Protein AF-A0A2V8I607-F1 (afdb_monomer_lite)

Secondary structure (DSSP, 8-state):
-EEEEEEEEEEEEE---SSS--EEEEEEEEEEEEEEEEEEETTEEEEEEEEE--TT-TT--PEETT-TTSPPPEEEEEEEEEEEEETTEEEEEEEEE-TT--S-TTS--TT-EEEEEEEEEEEE-S-SS--EEEEEEEEE----TTS----TTSHHHHTTPPTT---------EEEEE-TTS-EEEEE---SSEEEETTEEEE----

Radius of gyration: 26.86 Å; chains: 1; bounding box: 57×52×87 Å

Sequence (207 aa):
MSGDFRFRGDMQARKGNAVAGPVQNVRSRYRIRLNADKDLDSDFRFHIQLSTGPYNVQTTNDQEFGAMAVKQPFSIAEAYIDYHPGLRFSLRGGRMEEVFADNSRFLWDDDVRFNGFQQTASMALPSRAFNKIEFRAAEYFLSNPNVPLLAATSPFVTAGYQPGQKVGNRQSRYALDTSSDGRYSVVPQSKPDSAFIDGRWISGRHQ

pLDDT: mean 72.52, std 18.82, range [32.59, 94.5]

Structure (mmCIF, N/CA/C/O backbone):
data_AF-A0A2V8I607-F1
#
_entry.id   AF-A0A2V8I607-F1
#
loop_
_atom_site.group_PDB
_atom_site.id
_atom_site.type_symbol
_atom_site.label_atom_id
_atom_site.label_alt_id
_atom_site.label_comp_id
_atom_site.label_asym_id
_atom_site.label_entity_id
_atom_site.label_seq_id
_atom_site.pdbx_PDB_ins_code
_atom_site.Cartn_x
_atom_site.Cartn_y
_atom_site.Cartn_z
_atom_site.occupancy
_atom_site.B_iso_or_equiv
_atom_site.auth_seq_id
_atom_site.auth_comp_id
_atom_site.auth_asym_id
_atom_site.auth_atom_id
_atom_site.pdbx_PDB_model_num
ATOM 1 N N . MET A 1 1 ? 8.529 10.583 9.196 1.00 77.88 1 MET A N 1
ATOM 2 C CA . MET A 1 1 ? 8.759 10.191 7.789 1.00 77.88 1 MET A CA 1
ATOM 3 C C . MET A 1 1 ? 9.706 9.011 7.784 1.00 77.88 1 MET A C 1
ATOM 5 O O . MET A 1 1 ? 10.692 9.048 8.513 1.00 77.88 1 MET A O 1
ATOM 9 N N . SER A 1 2 ? 9.384 7.974 7.022 1.00 90.50 2 SER A N 1
ATOM 10 C CA . SER A 1 2 ? 10.200 6.767 6.865 1.00 90.50 2 SER A CA 1
ATOM 11 C C . SER A 1 2 ? 10.240 6.372 5.389 1.00 90.50 2 SER A C 1
ATOM 13 O O . SER A 1 2 ? 9.586 6.991 4.551 1.00 90.50 2 SER A O 1
ATOM 15 N N . GLY A 1 3 ? 11.034 5.372 5.036 1.00 89.12 3 GLY A N 1
ATOM 16 C CA . GLY A 1 3 ? 11.116 4.898 3.663 1.00 89.12 3 GLY A CA 1
ATOM 17 C C . GLY A 1 3 ? 12.040 3.704 3.542 1.00 89.12 3 GLY A C 1
ATOM 18 O O . GLY A 1 3 ? 12.835 3.433 4.444 1.00 89.12 3 GLY A O 1
ATOM 19 N N . ASP A 1 4 ? 11.928 3.005 2.421 1.00 90.81 4 ASP A N 1
ATOM 20 C CA . ASP A 1 4 ? 12.777 1.871 2.099 1.00 90.81 4 ASP A CA 1
ATOM 21 C C . ASP A 1 4 ? 13.213 1.890 0.634 1.00 90.81 4 ASP A C 1
ATOM 23 O O . ASP A 1 4 ? 12.529 2.401 -0.259 1.00 90.81 4 ASP A O 1
ATOM 27 N N . PHE A 1 5 ? 14.404 1.340 0.414 1.00 88.94 5 PHE A N 1
ATOM 28 C CA . PHE A 1 5 ? 14.943 1.049 -0.901 1.00 88.94 5 PHE A CA 1
ATOM 29 C C . PHE A 1 5 ? 15.212 -0.445 -0.991 1.00 88.94 5 PHE A C 1
ATOM 31 O O . PHE A 1 5 ? 15.902 -1.021 -0.146 1.00 88.94 5 PHE A O 1
ATOM 38 N N . ARG A 1 6 ? 14.715 -1.062 -2.058 1.00 88.19 6 ARG A N 1
ATOM 39 C CA . ARG A 1 6 ? 14.948 -2.470 -2.356 1.00 88.19 6 ARG A CA 1
ATOM 40 C C . ARG A 1 6 ? 15.486 -2.607 -3.765 1.00 88.19 6 ARG A C 1
ATOM 42 O O . ARG A 1 6 ? 14.914 -2.076 -4.710 1.00 88.19 6 ARG A O 1
ATOM 49 N N . PHE A 1 7 ? 16.546 -3.391 -3.908 1.00 87.19 7 PHE A N 1
ATOM 50 C CA . PHE A 1 7 ? 17.092 -3.801 -5.195 1.00 87.19 7 PHE A CA 1
ATOM 51 C C . PHE A 1 7 ? 17.101 -5.327 -5.284 1.00 87.19 7 PHE A C 1
ATOM 53 O O . PHE A 1 7 ? 17.447 -6.011 -4.319 1.00 87.19 7 PHE A O 1
ATOM 60 N N . ARG A 1 8 ? 16.714 -5.867 -6.440 1.00 87.31 8 ARG A N 1
ATOM 61 C CA . ARG A 1 8 ? 16.713 -7.303 -6.725 1.00 87.31 8 ARG A CA 1
ATOM 62 C C . ARG A 1 8 ? 17.254 -7.545 -8.128 1.00 87.31 8 ARG A C 1
ATOM 64 O O . ARG A 1 8 ? 16.746 -6.987 -9.096 1.00 87.31 8 ARG A O 1
ATOM 71 N N . GLY A 1 9 ? 18.252 -8.415 -8.229 1.00 87.44 9 GLY A N 1
ATOM 72 C CA . GLY A 1 9 ? 18.735 -8.960 -9.493 1.00 87.44 9 GLY A CA 1
ATOM 73 C C . GLY A 1 9 ? 18.391 -10.441 -9.581 1.00 87.44 9 GLY A C 1
ATOM 74 O O . GLY A 1 9 ? 18.759 -11.204 -8.694 1.00 87.44 9 GLY A O 1
ATOM 75 N N . ASP A 1 10 ? 17.703 -10.833 -10.647 1.00 84.19 10 ASP A N 1
ATOM 76 C CA . ASP A 1 10 ? 17.396 -12.219 -10.972 1.00 84.19 10 ASP A CA 1
ATOM 77 C C . ASP A 1 10 ? 18.123 -12.582 -12.274 1.00 84.19 10 ASP A C 1
ATOM 79 O O . ASP A 1 10 ? 17.976 -11.904 -13.295 1.00 84.19 10 ASP A O 1
ATOM 83 N N . MET A 1 11 ? 18.897 -13.666 -12.254 1.00 86.19 11 MET A N 1
ATOM 84 C CA . MET A 1 11 ? 19.523 -14.230 -13.447 1.00 86.19 11 MET A CA 1
ATOM 85 C C . MET A 1 11 ? 19.046 -15.664 -13.627 1.00 86.19 11 MET A C 1
ATOM 87 O O . MET A 1 11 ? 19.266 -16.520 -12.773 1.00 86.19 11 MET A O 1
ATOM 91 N N . GLN A 1 12 ? 18.419 -15.932 -14.765 1.00 85.38 12 GLN A N 1
ATOM 92 C CA . GLN A 1 12 ? 18.058 -17.273 -15.184 1.00 85.38 12 GLN A CA 1
ATOM 93 C C . GLN A 1 12 ? 18.883 -17.638 -16.412 1.00 85.38 12 GLN A C 1
ATOM 95 O O . GLN A 1 12 ? 18.661 -17.115 -17.502 1.00 85.38 12 GLN A O 1
ATOM 100 N N . ALA A 1 13 ? 19.831 -18.551 -16.223 1.00 88.12 13 ALA A N 1
ATOM 101 C CA . ALA A 1 13 ? 20.625 -19.131 -17.294 1.00 88.12 13 ALA A CA 1
ATOM 102 C C . ALA A 1 13 ? 20.452 -20.650 -17.266 1.00 88.12 13 ALA A C 1
ATOM 104 O O . ALA A 1 13 ? 20.883 -21.322 -16.330 1.00 88.12 13 ALA A O 1
ATOM 105 N N . ARG A 1 14 ? 19.795 -21.201 -18.286 1.00 89.44 14 ARG A N 1
ATOM 106 C CA . ARG A 1 14 ? 19.581 -22.643 -18.431 1.00 89.44 14 ARG A CA 1
ATOM 107 C C . ARG A 1 14 ? 19.944 -23.068 -19.844 1.00 89.44 14 ARG A C 1
ATOM 109 O O . ARG A 1 14 ? 19.430 -22.513 -20.812 1.00 89.44 14 ARG A O 1
ATOM 116 N N . LYS A 1 15 ? 20.798 -24.087 -19.957 1.00 84.25 15 LYS A N 1
ATOM 117 C CA . LYS A 1 15 ? 21.084 -24.746 -21.237 1.00 84.25 15 LYS A CA 1
ATOM 118 C C . LYS A 1 15 ? 19.829 -25.475 -21.734 1.00 84.25 15 LYS A C 1
ATOM 120 O O . LYS A 1 15 ? 19.071 -26.027 -20.934 1.00 84.25 15 LYS A O 1
ATOM 125 N N . GLY A 1 16 ? 19.600 -25.452 -23.044 1.00 84.88 16 GLY A N 1
ATOM 126 C CA . GLY A 1 16 ? 18.471 -26.152 -23.654 1.00 84.88 16 GLY A CA 1
ATOM 127 C C . GLY A 1 16 ? 18.585 -27.669 -23.494 1.00 84.88 16 GLY A C 1
ATOM 128 O O . GLY A 1 16 ? 19.685 -28.205 -23.373 1.00 84.88 16 GLY A O 1
ATOM 129 N N . ASN A 1 17 ? 17.445 -28.352 -23.491 1.00 87.25 17 ASN A N 1
ATOM 130 C CA . ASN A 1 17 ? 17.359 -29.810 -23.565 1.00 87.25 17 ASN A CA 1
ATOM 131 C C . ASN A 1 17 ? 16.293 -30.221 -24.599 1.00 87.25 17 ASN A C 1
ATOM 133 O O . ASN A 1 17 ? 15.721 -29.366 -25.270 1.00 87.25 17 ASN A O 1
ATOM 137 N N . ALA A 1 18 ? 16.014 -31.523 -24.710 1.00 82.31 18 ALA A N 1
ATOM 138 C CA . ALA A 1 18 ? 15.060 -32.069 -25.679 1.00 82.31 18 ALA A CA 1
ATOM 139 C C . ALA A 1 18 ? 13.601 -31.590 -25.498 1.00 82.31 18 ALA A C 1
ATOM 141 O O . ALA A 1 18 ? 12.789 -31.797 -26.392 1.00 82.31 18 ALA A O 1
ATOM 142 N N . VAL A 1 19 ? 13.261 -30.970 -24.361 1.00 84.25 19 VAL A N 1
ATOM 143 C CA . VAL A 1 19 ? 11.887 -30.563 -24.008 1.00 84.25 19 VAL A CA 1
ATOM 144 C C . VAL A 1 19 ? 11.729 -29.041 -23.969 1.00 84.25 19 VAL A C 1
ATOM 146 O O . VAL A 1 19 ? 10.660 -28.521 -24.270 1.00 84.25 19 VAL A O 1
ATOM 149 N N . ALA A 1 20 ? 12.778 -28.301 -23.608 1.00 80.31 20 ALA A N 1
ATOM 150 C CA . ALA A 1 20 ? 12.723 -26.852 -23.479 1.00 80.31 20 ALA A CA 1
ATOM 151 C C . ALA A 1 20 ? 14.026 -26.192 -23.938 1.00 80.31 20 ALA A C 1
ATOM 153 O O . ALA A 1 20 ? 15.117 -26.550 -23.476 1.00 80.31 20 ALA A O 1
ATOM 154 N N . GLY A 1 21 ? 13.890 -25.162 -24.779 1.00 86.25 21 GLY A N 1
ATOM 155 C CA . GLY A 1 21 ? 14.998 -24.365 -25.305 1.00 86.25 21 GLY A CA 1
ATOM 156 C C . GLY A 1 21 ? 15.841 -23.673 -24.223 1.00 86.25 21 GLY A C 1
ATOM 157 O O . GLY A 1 21 ? 15.454 -23.651 -23.045 1.00 86.25 21 GLY A O 1
ATOM 158 N N . PRO A 1 22 ? 17.019 -23.141 -24.598 1.00 87.56 22 PRO A N 1
ATOM 159 C CA . PRO A 1 22 ? 17.868 -22.396 -23.679 1.00 87.56 22 PRO A CA 1
ATOM 160 C C . PRO A 1 22 ? 17.158 -21.125 -23.201 1.00 87.56 22 PRO A C 1
ATOM 162 O O . PRO A 1 22 ? 16.444 -20.477 -23.961 1.00 87.56 22 PRO A O 1
ATOM 165 N N . VAL A 1 23 ? 17.367 -20.765 -21.936 1.00 88.69 23 VAL A N 1
ATOM 166 C CA . VAL A 1 23 ? 16.864 -19.518 -21.348 1.00 88.69 23 VAL A CA 1
ATOM 167 C C . VAL A 1 23 ? 18.058 -18.714 -20.873 1.00 88.69 23 VAL A C 1
ATOM 169 O O . VAL A 1 23 ? 18.865 -19.217 -20.093 1.00 88.69 23 VAL A O 1
ATOM 172 N N . GLN A 1 24 ? 18.144 -17.469 -21.326 1.00 87.38 24 GLN A N 1
ATOM 173 C CA . GLN A 1 24 ? 19.040 -16.465 -20.777 1.00 87.38 24 GLN A CA 1
ATOM 174 C C . GLN A 1 24 ? 18.213 -15.212 -20.522 1.00 87.38 24 GLN A C 1
ATOM 176 O O . GLN A 1 24 ? 17.833 -14.504 -21.449 1.00 87.38 24 GLN A O 1
ATOM 181 N N . ASN A 1 25 ? 17.894 -14.980 -19.256 1.00 83.25 25 ASN A N 1
ATOM 182 C CA . ASN A 1 25 ? 17.137 -13.824 -18.815 1.00 83.25 25 ASN A CA 1
ATOM 183 C C . ASN A 1 25 ? 17.871 -13.183 -17.640 1.00 83.25 25 ASN A C 1
ATOM 185 O O . ASN A 1 25 ? 18.140 -13.846 -16.637 1.00 83.25 25 ASN A O 1
ATOM 189 N N . VAL A 1 26 ? 18.212 -11.907 -17.780 1.00 82.94 26 VAL A N 1
ATOM 190 C CA . VAL A 1 26 ? 18.782 -11.097 -16.706 1.00 82.94 26 VAL A CA 1
ATOM 191 C C . VAL A 1 26 ? 17.801 -9.971 -16.460 1.00 82.94 26 VAL A C 1
ATOM 193 O O . VAL A 1 26 ? 17.563 -9.145 -17.339 1.00 82.94 26 VAL A O 1
ATOM 196 N N . ARG A 1 27 ? 17.230 -9.948 -15.261 1.00 83.62 27 ARG A N 1
ATOM 197 C CA . ARG A 1 27 ? 16.267 -8.934 -14.856 1.00 83.62 27 ARG A CA 1
ATOM 198 C C . ARG A 1 27 ? 16.743 -8.266 -13.582 1.00 83.62 27 ARG A C 1
ATOM 200 O O . ARG A 1 27 ? 16.976 -8.929 -12.577 1.00 83.62 27 ARG A O 1
ATOM 207 N N . SER A 1 28 ? 16.819 -6.944 -13.603 1.00 84.81 28 SER A N 1
ATOM 208 C CA . SER A 1 28 ? 17.019 -6.131 -12.410 1.00 84.81 28 SER A CA 1
ATOM 209 C C . SER A 1 28 ? 15.772 -5.300 -12.134 1.00 84.81 28 SER A C 1
ATOM 211 O O . SER A 1 28 ? 15.146 -4.739 -13.040 1.00 84.81 28 SER A O 1
ATOM 213 N N . ARG A 1 29 ? 15.408 -5.242 -10.856 1.00 86.50 29 ARG A N 1
ATOM 214 C CA . ARG A 1 29 ? 14.256 -4.516 -10.334 1.00 86.50 29 ARG A CA 1
ATOM 215 C C . ARG A 1 29 ? 14.677 -3.682 -9.142 1.00 86.50 29 ARG A C 1
ATOM 217 O O . ARG A 1 29 ? 15.519 -4.106 -8.347 1.00 86.50 29 ARG A O 1
ATOM 224 N N . TYR A 1 30 ? 14.068 -2.519 -9.002 1.00 86.38 30 TYR A N 1
ATOM 225 C CA . TYR A 1 30 ? 14.218 -1.694 -7.818 1.00 86.38 30 TYR A CA 1
ATOM 226 C C . TYR A 1 30 ? 12.868 -1.162 -7.357 1.00 86.38 30 TYR A C 1
ATOM 228 O O . TYR A 1 30 ? 11.921 -1.061 -8.135 1.00 86.38 30 TYR A O 1
ATOM 236 N N . ARG A 1 31 ? 12.800 -0.816 -6.078 1.00 88.19 31 ARG A N 1
ATOM 237 C CA . ARG A 1 31 ? 11.637 -0.222 -5.437 1.00 88.19 31 ARG A CA 1
ATOM 238 C C . ARG A 1 31 ? 12.116 0.852 -4.479 1.00 88.19 31 ARG A C 1
ATOM 240 O O . ARG A 1 31 ? 13.016 0.608 -3.677 1.00 88.19 31 ARG A O 1
ATOM 247 N N . ILE A 1 32 ? 11.526 2.033 -4.585 1.00 89.31 32 ILE A N 1
ATOM 248 C CA . ILE A 1 32 ? 11.677 3.109 -3.608 1.00 89.31 32 ILE A CA 1
ATOM 249 C C . ILE A 1 32 ? 10.298 3.353 -3.010 1.00 89.31 32 ILE A C 1
ATOM 251 O O . ILE A 1 32 ? 9.317 3.459 -3.752 1.00 89.31 32 ILE A O 1
ATOM 255 N N . ARG A 1 33 ? 10.226 3.444 -1.684 1.00 90.75 33 ARG A N 1
ATOM 256 C CA . ARG A 1 33 ? 9.025 3.829 -0.942 1.00 90.75 33 ARG A CA 1
ATOM 257 C C . ARG A 1 33 ? 9.346 4.951 0.025 1.00 90.75 33 ARG A C 1
ATOM 259 O O . ARG A 1 33 ? 10.353 4.906 0.728 1.00 90.75 33 ARG A O 1
ATOM 266 N N . LEU A 1 34 ? 8.465 5.936 0.072 1.00 92.81 34 LEU A N 1
ATOM 267 C CA . LEU 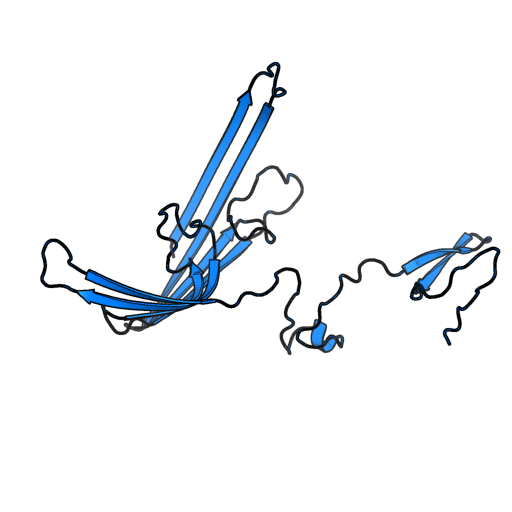A 1 34 ? 8.515 7.048 1.009 1.00 92.81 34 LEU A CA 1
ATOM 268 C C . LEU A 1 34 ? 7.187 7.095 1.749 1.00 92.81 34 LEU A C 1
ATOM 270 O O . LEU A 1 34 ? 6.144 7.241 1.120 1.00 92.81 34 LEU A O 1
ATOM 274 N N . ASN A 1 35 ? 7.241 6.990 3.069 1.00 93.56 35 ASN A N 1
ATOM 275 C CA . ASN A 1 35 ? 6.089 7.001 3.955 1.00 93.56 35 ASN A CA 1
ATOM 276 C C . ASN A 1 35 ? 6.072 8.288 4.780 1.00 93.56 35 ASN A C 1
ATOM 278 O O . ASN A 1 35 ? 7.083 8.708 5.367 1.00 93.56 35 ASN A O 1
ATOM 282 N N . ALA A 1 36 ? 4.898 8.894 4.872 1.00 94.44 36 ALA A N 1
ATOM 283 C CA . ALA A 1 36 ? 4.629 9.986 5.783 1.00 94.44 36 ALA A CA 1
ATOM 284 C C . ALA A 1 36 ? 3.410 9.648 6.641 1.00 94.44 36 ALA A C 1
ATOM 286 O O . ALA A 1 36 ? 2.277 9.620 6.169 1.00 94.44 36 ALA A O 1
ATOM 287 N N . ASP A 1 37 ? 3.683 9.431 7.922 1.00 94.12 37 ASP A N 1
ATOM 288 C CA . ASP A 1 37 ? 2.689 9.228 8.964 1.00 94.12 37 ASP A CA 1
ATOM 289 C C . ASP A 1 37 ? 2.526 10.506 9.778 1.00 94.12 37 ASP A C 1
ATOM 291 O O . ASP A 1 37 ? 3.512 11.170 10.132 1.00 94.12 37 ASP A O 1
ATOM 295 N N . LYS A 1 38 ? 1.279 10.838 10.096 1.00 93.44 38 LYS A N 1
ATOM 296 C CA . LYS A 1 38 ? 0.942 11.942 10.984 1.00 93.44 38 LYS A CA 1
ATOM 297 C C . LYS A 1 38 ? -0.204 11.532 11.893 1.00 93.44 38 LYS A C 1
ATOM 299 O O . LYS A 1 38 ? -1.319 11.327 11.425 1.00 93.44 38 LYS A O 1
ATOM 304 N N . ASP A 1 39 ? 0.061 11.491 13.192 1.00 92.06 39 ASP A N 1
ATOM 305 C CA . ASP A 1 39 ? -1.005 11.431 14.187 1.00 92.06 39 ASP A CA 1
ATOM 306 C C . ASP A 1 39 ? -1.688 12.809 14.227 1.00 92.06 39 ASP A C 1
ATOM 308 O O . ASP A 1 39 ? -1.030 13.843 14.415 1.00 92.06 39 ASP A O 1
ATOM 312 N N . LEU A 1 40 ? -2.988 12.825 13.929 1.00 90.25 40 LEU A N 1
ATOM 313 C CA . LEU A 1 40 ? -3.836 14.019 13.968 1.00 90.25 40 LEU A CA 1
ATOM 314 C C . LEU A 1 40 ? -4.381 14.235 15.382 1.00 90.25 40 LEU A C 1
ATOM 316 O O . LEU A 1 40 ? -4.470 15.374 15.830 1.00 90.25 40 LEU A O 1
ATOM 320 N N . ASP A 1 41 ? -4.702 13.132 16.061 1.00 91.94 41 ASP A N 1
ATOM 321 C CA . ASP A 1 41 ? -5.165 13.068 17.448 1.00 91.94 41 ASP A CA 1
ATOM 322 C C . ASP A 1 41 ? -4.786 11.701 18.064 1.00 91.94 41 ASP A C 1
ATOM 324 O O . ASP A 1 41 ? -4.241 10.845 17.363 1.00 91.94 41 ASP A O 1
ATOM 328 N N . SER A 1 42 ? -5.095 11.456 19.344 1.00 90.31 42 SER A N 1
ATOM 329 C CA . SER A 1 42 ? -4.879 10.151 19.999 1.00 90.31 42 SER A CA 1
ATOM 330 C C . SER A 1 42 ? -5.577 8.998 19.281 1.00 90.31 42 SER A C 1
ATOM 332 O O . SER A 1 42 ? -5.104 7.862 19.325 1.00 90.31 42 SER A O 1
ATOM 334 N N . ASP A 1 43 ? -6.679 9.308 18.603 1.00 93.50 43 ASP A N 1
ATOM 335 C CA . ASP A 1 43 ? -7.562 8.328 17.986 1.00 93.50 43 ASP A CA 1
ATOM 336 C C . ASP A 1 43 ? -7.442 8.323 16.460 1.00 93.50 43 ASP A C 1
ATOM 338 O O . ASP A 1 43 ? -8.023 7.455 15.819 1.00 93.50 43 ASP A O 1
ATOM 342 N N . PHE A 1 44 ? -6.728 9.282 15.861 1.00 93.88 44 PHE A N 1
ATOM 343 C CA . PHE A 1 44 ? -6.676 9.452 14.411 1.00 93.88 44 PHE A CA 1
ATOM 344 C C . PHE A 1 44 ? -5.248 9.528 13.889 1.00 93.88 44 PHE A C 1
ATOM 346 O O . PHE A 1 44 ? -4.477 10.418 14.260 1.00 93.88 44 PHE A O 1
ATOM 353 N N . ARG A 1 45 ? -4.945 8.681 12.906 1.00 94.06 45 ARG A N 1
ATOM 354 C CA . ARG A 1 45 ? -3.692 8.709 12.153 1.00 94.06 45 ARG A CA 1
ATOM 355 C C . ARG A 1 45 ? -3.955 8.870 10.668 1.00 94.06 45 ARG A C 1
ATOM 357 O O . ARG A 1 45 ? -4.810 8.212 10.087 1.00 94.06 45 ARG A O 1
ATOM 364 N N . PHE A 1 46 ? -3.166 9.721 10.038 1.00 94.19 46 PHE A N 1
ATOM 365 C CA . PHE A 1 46 ? -3.074 9.826 8.593 1.00 94.19 46 PHE A CA 1
ATOM 366 C C . PHE A 1 46 ? -1.794 9.146 8.100 1.00 94.19 46 PHE A C 1
ATOM 368 O O . PHE A 1 46 ? -0.722 9.360 8.673 1.00 94.19 46 PHE A O 1
ATOM 375 N N . HIS A 1 47 ? -1.905 8.369 7.024 1.00 94.44 47 HIS A N 1
ATOM 376 C CA . HIS A 1 47 ? -0.783 7.717 6.357 1.00 94.44 47 HIS A CA 1
ATOM 377 C C . HIS A 1 47 ? -0.822 7.985 4.851 1.00 94.44 47 HIS A C 1
ATOM 379 O O . HIS A 1 47 ? -1.867 7.853 4.209 1.00 94.44 47 HIS A O 1
ATOM 385 N N . ILE A 1 48 ? 0.336 8.300 4.274 1.00 93.81 48 ILE A N 1
ATOM 386 C CA . ILE A 1 48 ? 0.541 8.329 2.826 1.00 93.81 48 ILE A CA 1
ATOM 387 C C . ILE A 1 48 ? 1.875 7.676 2.463 1.00 93.81 48 ILE A C 1
ATOM 389 O O . ILE A 1 48 ? 2.906 7.951 3.081 1.00 93.81 48 ILE A O 1
ATOM 393 N N . GLN A 1 49 ? 1.860 6.863 1.409 1.00 92.12 49 GLN A N 1
ATOM 394 C CA . GLN A 1 49 ? 3.033 6.227 0.829 1.00 92.12 49 GLN A CA 1
ATOM 395 C C .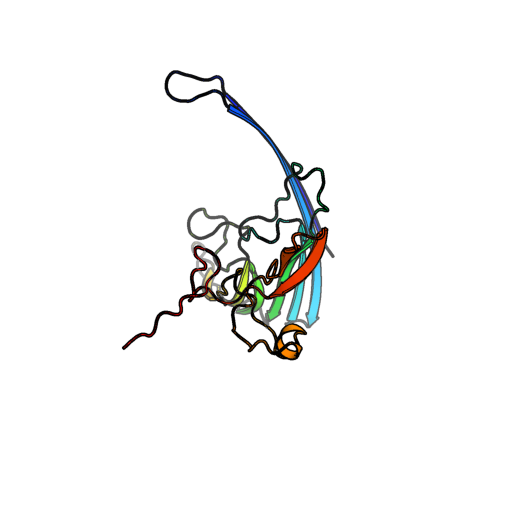 GLN A 1 49 ? 3.146 6.561 -0.656 1.00 92.12 49 GLN A C 1
ATOM 397 O O . GLN A 1 49 ? 2.229 6.324 -1.447 1.00 92.12 49 GLN A O 1
ATOM 402 N N . LEU A 1 50 ? 4.320 7.041 -1.053 1.00 91.25 50 LEU A N 1
ATOM 403 C CA . LEU A 1 50 ? 4.721 7.155 -2.449 1.00 91.25 50 LEU A CA 1
ATOM 404 C C . LEU A 1 50 ? 5.639 5.989 -2.796 1.00 91.25 50 LEU A C 1
ATOM 406 O O . LEU A 1 50 ? 6.599 5.737 -2.069 1.00 91.25 50 LEU A O 1
ATOM 410 N N . SER A 1 51 ? 5.386 5.307 -3.912 1.00 88.31 51 SER A N 1
ATOM 411 C CA . SER A 1 51 ? 6.264 4.243 -4.397 1.00 88.31 51 SER A CA 1
ATOM 412 C C . SER A 1 51 ? 6.491 4.301 -5.902 1.00 88.31 51 SER A C 1
ATOM 414 O O . SER A 1 51 ? 5.651 4.777 -6.672 1.00 88.31 51 SER A O 1
ATOM 416 N N . THR A 1 52 ? 7.659 3.827 -6.322 1.00 84.44 52 THR A N 1
ATOM 417 C CA . THR A 1 52 ? 7.939 3.517 -7.725 1.00 84.44 52 THR A CA 1
ATOM 418 C C . THR A 1 52 ? 7.125 2.308 -8.161 1.00 84.44 52 THR A C 1
ATOM 420 O O . THR A 1 52 ? 6.970 1.376 -7.383 1.00 84.44 52 THR A O 1
ATOM 423 N N . GLY A 1 53 ? 6.661 2.285 -9.404 1.00 78.75 53 GLY A N 1
ATOM 424 C CA . GLY A 1 53 ? 6.006 1.105 -9.955 1.00 78.75 53 GLY A CA 1
ATOM 425 C C . GLY A 1 53 ? 5.239 1.411 -11.240 1.00 78.75 53 GLY A C 1
ATOM 426 O O . GLY A 1 53 ? 4.790 2.545 -11.436 1.00 78.75 53 GLY A O 1
ATOM 427 N N . PRO A 1 54 ? 5.077 0.423 -12.131 1.00 71.56 54 PRO A N 1
ATOM 428 C CA . PRO A 1 54 ? 4.341 0.606 -13.374 1.00 71.56 54 PRO A CA 1
ATOM 429 C C . PRO A 1 54 ? 2.860 0.912 -13.099 1.00 71.56 54 PRO A C 1
ATOM 431 O O . PRO A 1 54 ? 2.164 0.145 -12.442 1.00 71.56 54 PRO A O 1
ATOM 434 N N . TYR A 1 55 ? 2.346 2.013 -13.661 1.00 70.44 55 TYR A N 1
ATOM 435 C CA . TYR A 1 55 ? 0.968 2.476 -13.421 1.00 70.44 55 TYR A CA 1
ATOM 436 C C . TYR A 1 55 ? -0.124 1.458 -13.779 1.00 70.44 55 TYR A C 1
ATOM 438 O O . TYR A 1 55 ? -1.246 1.550 -13.287 1.00 70.44 55 TYR A O 1
ATOM 446 N N . ASN A 1 56 ? 0.179 0.517 -14.671 1.00 66.94 56 ASN A N 1
ATOM 447 C CA . ASN A 1 56 ? -0.767 -0.461 -15.195 1.00 66.94 56 ASN A CA 1
ATOM 448 C C . ASN A 1 56 ? -0.697 -1.832 -14.502 1.00 66.94 56 ASN A C 1
ATOM 450 O O . ASN A 1 56 ? -1.440 -2.727 -14.904 1.00 66.94 56 ASN A O 1
ATOM 454 N N . VAL A 1 57 ? 0.158 -2.018 -13.490 1.00 68.00 57 VAL A N 1
ATOM 455 C CA . VAL A 1 57 ? 0.270 -3.289 -12.757 1.00 68.00 57 VAL A CA 1
ATOM 456 C C . VAL A 1 57 ? -0.004 -3.042 -11.279 1.00 68.00 57 VAL A C 1
ATOM 458 O O . VAL A 1 57 ? 0.752 -2.366 -10.598 1.00 68.00 57 VAL A O 1
ATOM 461 N N . GLN A 1 58 ? -1.107 -3.595 -10.776 1.00 63.50 58 GLN A N 1
ATOM 462 C CA . GLN A 1 58 ? -1.565 -3.372 -9.397 1.00 63.50 58 GLN A CA 1
ATOM 463 C C . GLN A 1 58 ? -0.995 -4.373 -8.385 1.00 63.50 58 GLN A C 1
ATOM 465 O O . GLN A 1 58 ? -1.256 -4.251 -7.194 1.00 63.50 58 GLN A O 1
ATOM 470 N N . THR A 1 59 ? -0.254 -5.372 -8.860 1.00 66.94 59 THR A N 1
ATOM 471 C CA . THR A 1 59 ? 0.289 -6.472 -8.052 1.00 66.94 59 THR A CA 1
ATOM 472 C C . THR A 1 59 ? 1.776 -6.310 -7.768 1.00 66.94 59 THR A C 1
ATOM 474 O O . THR A 1 59 ? 2.405 -7.243 -7.290 1.00 66.94 59 THR A O 1
ATOM 477 N N . THR A 1 60 ? 2.394 -5.187 -8.146 1.00 69.31 60 THR A N 1
ATOM 478 C CA . THR A 1 60 ? 3.804 -4.959 -7.837 1.00 69.31 60 THR A CA 1
ATOM 479 C C . THR A 1 60 ? 4.156 -3.481 -7.809 1.00 69.31 60 THR A C 1
ATOM 481 O O . THR A 1 60 ? 3.696 -2.701 -8.638 1.00 69.31 60 THR A O 1
ATOM 484 N N . ASN A 1 61 ? 5.043 -3.126 -6.883 1.00 73.44 61 ASN A N 1
ATOM 485 C CA . ASN A 1 61 ? 5.731 -1.835 -6.852 1.00 73.44 61 ASN A CA 1
ATOM 486 C C . ASN A 1 61 ? 7.198 -1.973 -7.308 1.00 73.44 61 ASN 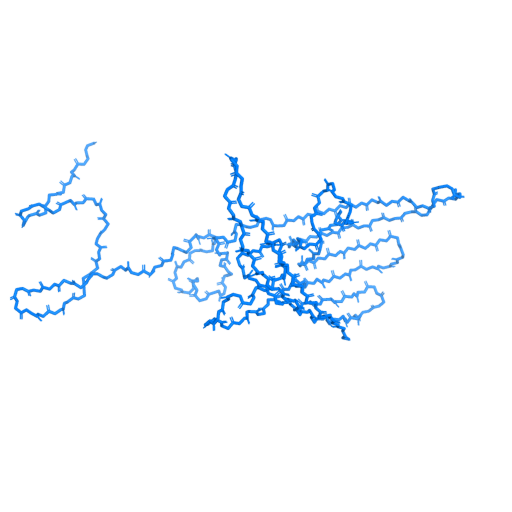A C 1
ATOM 488 O O . ASN A 1 61 ? 8.050 -1.139 -7.008 1.00 73.44 61 ASN A O 1
ATOM 492 N N . ASP A 1 62 ? 7.549 -3.074 -7.976 1.00 74.94 62 ASP A N 1
ATOM 493 C CA . ASP A 1 62 ? 8.884 -3.235 -8.544 1.00 74.94 62 ASP A CA 1
ATOM 494 C C . ASP A 1 62 ? 8.966 -2.559 -9.911 1.00 74.94 62 ASP A C 1
ATOM 496 O O . ASP A 1 62 ? 8.230 -2.900 -10.838 1.00 74.94 62 ASP A O 1
ATOM 500 N N . GLN A 1 63 ? 9.924 -1.650 -10.058 1.00 79.56 63 GLN A N 1
ATOM 501 C CA . GLN A 1 63 ? 10.254 -1.034 -11.331 1.00 79.56 63 GLN A CA 1
ATOM 502 C C . GLN A 1 63 ? 11.411 -1.784 -12.000 1.00 79.56 63 GLN A C 1
ATOM 504 O O . GLN A 1 63 ? 12.466 -1.995 -11.399 1.00 79.56 63 GLN A O 1
ATOM 509 N N . GLU A 1 64 ? 11.226 -2.187 -13.258 1.00 76.44 64 GLU A N 1
ATOM 510 C CA . GLU A 1 64 ? 12.269 -2.839 -14.054 1.00 76.44 64 GLU A CA 1
ATOM 511 C C . GLU A 1 64 ? 13.218 -1.806 -14.686 1.00 76.44 64 GLU A C 1
ATOM 513 O O . GLU A 1 64 ? 12.787 -0.780 -15.222 1.00 76.44 64 GLU A O 1
ATOM 518 N N . PHE A 1 65 ? 14.523 -2.103 -14.691 1.00 73.69 65 PHE A N 1
ATOM 519 C CA . PHE A 1 65 ? 15.535 -1.268 -15.362 1.00 73.69 65 PHE A CA 1
ATOM 520 C C . PHE A 1 65 ? 15.507 -1.372 -16.898 1.00 73.69 65 PHE A C 1
ATOM 522 O O . PHE A 1 65 ? 16.197 -0.613 -17.572 1.00 73.69 65 PHE A O 1
ATOM 529 N N . GLY A 1 66 ? 14.724 -2.294 -17.468 1.00 67.06 66 GLY A N 1
ATOM 530 C CA . GLY A 1 66 ? 14.693 -2.550 -18.914 1.00 67.06 66 GLY A CA 1
ATOM 531 C C . GLY A 1 66 ? 14.140 -1.397 -19.762 1.00 67.06 66 GLY A C 1
ATOM 532 O O . GLY A 1 66 ? 14.410 -1.330 -20.959 1.00 67.06 66 GLY A O 1
ATOM 533 N N . ALA A 1 67 ? 13.404 -0.455 -19.166 1.00 60.78 67 ALA A N 1
ATOM 534 C CA . ALA A 1 67 ? 12.865 0.709 -19.867 1.00 60.78 67 ALA A CA 1
ATOM 535 C C . ALA A 1 67 ? 13.927 1.822 -20.004 1.00 60.78 67 ALA A C 1
ATOM 537 O O . ALA A 1 67 ? 13.880 2.832 -19.308 1.00 60.78 67 ALA A O 1
ATOM 538 N N . MET A 1 68 ? 14.899 1.645 -20.907 1.00 54.00 68 MET A N 1
ATOM 539 C CA . MET A 1 68 ? 16.067 2.539 -21.050 1.00 54.00 68 MET A CA 1
ATOM 540 C C . MET A 1 68 ? 15.750 3.974 -21.520 1.00 54.00 68 MET A C 1
ATOM 542 O O . MET A 1 68 ? 16.600 4.851 -21.398 1.00 54.00 68 MET A O 1
ATOM 546 N N . ALA A 1 69 ? 14.553 4.230 -22.058 1.00 61.09 69 ALA A N 1
ATOM 547 C CA . ALA A 1 69 ? 14.180 5.526 -22.640 1.00 61.09 69 ALA A CA 1
ATOM 548 C C . ALA A 1 69 ? 13.031 6.247 -21.909 1.00 61.09 69 ALA A C 1
ATOM 550 O O . ALA A 1 69 ? 12.673 7.363 -22.282 1.00 61.09 69 ALA A O 1
ATOM 551 N N . VAL A 1 70 ? 12.430 5.632 -20.885 1.00 67.38 70 VAL A N 1
ATOM 552 C CA . VAL A 1 70 ? 11.219 6.158 -20.237 1.00 67.38 70 VAL A CA 1
ATOM 553 C C . VAL A 1 70 ? 11.541 6.595 -18.812 1.00 67.38 70 VAL A C 1
ATOM 555 O O . VAL A 1 70 ? 12.202 5.882 -18.060 1.00 67.38 70 VAL A O 1
ATOM 558 N N . LYS A 1 71 ? 11.075 7.793 -18.435 1.00 72.19 71 LYS A N 1
ATOM 559 C CA . LYS A 1 71 ? 11.164 8.268 -17.049 1.00 72.19 71 LYS A CA 1
ATOM 560 C C . LYS A 1 71 ? 10.389 7.322 -16.144 1.00 72.19 71 LYS A C 1
ATOM 562 O O . LYS A 1 71 ? 9.254 6.958 -16.438 1.00 72.19 71 LYS A O 1
ATOM 567 N N . GLN A 1 72 ? 11.007 6.975 -15.030 1.00 76.00 72 GLN A N 1
ATOM 568 C CA . GLN A 1 72 ? 10.454 5.999 -14.113 1.00 76.00 72 GLN A CA 1
ATOM 569 C C . GLN A 1 72 ? 9.382 6.666 -13.238 1.00 76.00 72 GLN A C 1
ATOM 571 O O . GLN A 1 72 ? 9.658 7.713 -12.643 1.00 76.00 72 GLN A O 1
ATOM 576 N N . PRO A 1 73 ? 8.154 6.125 -13.200 1.00 80.00 73 PRO A N 1
ATOM 577 C CA . PRO A 1 73 ? 7.040 6.765 -12.519 1.00 80.00 73 PRO A CA 1
ATOM 578 C C . PRO A 1 73 ? 7.112 6.640 -10.994 1.00 80.00 73 PRO A C 1
ATOM 580 O O . PRO A 1 73 ? 7.545 5.622 -10.453 1.00 80.00 73 PRO A O 1
ATOM 583 N N . PHE A 1 74 ? 6.589 7.661 -10.314 1.00 82.12 74 PHE A N 1
ATOM 584 C CA . PHE A 1 74 ? 6.145 7.570 -8.925 1.00 82.12 74 PHE A CA 1
ATOM 585 C C . PHE A 1 74 ? 4.619 7.563 -8.891 1.00 82.12 74 PHE A C 1
ATOM 587 O O . PHE A 1 74 ? 3.959 8.239 -9.690 1.00 82.12 74 PHE A O 1
ATOM 594 N N . SER A 1 75 ? 4.065 6.798 -7.960 1.00 83.56 75 SER A N 1
ATOM 595 C CA . SER A 1 75 ? 2.630 6.679 -7.737 1.00 83.56 75 SER A CA 1
ATOM 596 C C . SER A 1 75 ? 2.316 6.714 -6.244 1.00 83.56 75 SER A C 1
ATOM 598 O O . SER A 1 75 ? 3.182 6.456 -5.405 1.00 83.56 75 SER A O 1
ATOM 600 N N . ILE A 1 76 ? 1.074 7.061 -5.913 1.00 84.44 76 ILE A N 1
ATOM 601 C CA . ILE A 1 76 ? 0.563 6.922 -4.550 1.00 84.44 76 ILE A CA 1
ATOM 602 C C . ILE A 1 76 ? 0.250 5.439 -4.347 1.00 84.44 76 ILE A C 1
ATOM 604 O O . ILE A 1 76 ? -0.704 4.914 -4.925 1.00 84.44 76 ILE A O 1
ATOM 608 N N . ALA A 1 77 ? 1.078 4.769 -3.552 1.00 86.81 77 ALA A N 1
ATOM 609 C CA . ALA A 1 77 ? 0.900 3.360 -3.233 1.00 86.81 77 ALA A CA 1
ATOM 610 C C . ALA A 1 77 ? -0.205 3.188 -2.187 1.00 86.81 77 ALA A C 1
ATOM 612 O O . ALA A 1 77 ? -1.126 2.396 -2.393 1.00 86.81 77 ALA A O 1
ATOM 613 N N . GLU A 1 78 ? -0.158 3.997 -1.126 1.00 90.31 78 GLU A N 1
ATOM 614 C CA . GLU A 1 78 ? -1.111 3.989 -0.016 1.00 90.31 78 GLU A CA 1
ATOM 615 C C . GLU A 1 78 ? -1.476 5.425 0.367 1.00 90.31 78 GLU A C 1
ATOM 617 O O . GLU A 1 78 ? -0.653 6.338 0.283 1.00 90.31 78 GLU A O 1
ATOM 622 N N . ALA A 1 79 ? -2.725 5.633 0.759 1.00 93.31 79 ALA A N 1
ATOM 623 C CA . ALA A 1 79 ? -3.223 6.889 1.298 1.00 93.31 79 ALA A CA 1
ATOM 624 C C . ALA A 1 79 ? -4.506 6.592 2.072 1.00 93.31 79 ALA A C 1
ATOM 626 O O . ALA A 1 79 ? -5.548 6.341 1.460 1.00 93.31 79 ALA A O 1
ATOM 627 N N . TYR A 1 80 ? -4.437 6.591 3.399 1.00 93.38 80 TYR A N 1
ATOM 628 C CA . TYR A 1 80 ? -5.581 6.260 4.240 1.00 93.38 80 TYR A CA 1
ATOM 629 C C . TYR A 1 80 ? -5.580 7.037 5.556 1.00 93.38 80 TYR A C 1
ATOM 631 O O . TYR A 1 80 ? -4.555 7.539 6.024 1.00 93.38 80 TYR A O 1
ATOM 639 N N . ILE A 1 81 ? -6.767 7.125 6.147 1.00 94.50 81 ILE A N 1
ATOM 640 C CA . ILE A 1 81 ? -6.977 7.580 7.520 1.00 94.50 81 ILE A CA 1
ATOM 641 C C . ILE A 1 81 ? -7.323 6.353 8.357 1.00 94.50 81 ILE A C 1
ATOM 643 O O . ILE A 1 81 ? -8.092 5.498 7.917 1.00 94.50 81 ILE A O 1
ATOM 647 N N . ASP A 1 82 ? -6.745 6.277 9.545 1.00 93.94 82 ASP A N 1
ATOM 648 C CA . ASP A 1 82 ? -7.007 5.263 10.555 1.00 93.94 82 ASP A CA 1
ATOM 649 C C . ASP A 1 82 ? -7.659 5.920 11.770 1.00 93.94 82 ASP A C 1
ATOM 651 O O . ASP A 1 82 ? -7.146 6.911 12.293 1.00 93.94 82 ASP A O 1
ATOM 655 N N . TYR A 1 83 ? -8.798 5.377 12.187 1.00 94.31 83 TYR A N 1
ATOM 656 C CA . TYR A 1 83 ? -9.507 5.738 13.403 1.00 94.31 83 TYR A CA 1
ATOM 657 C C . TYR A 1 83 ? -9.426 4.582 14.402 1.00 94.31 83 TYR A C 1
ATOM 659 O O . TYR A 1 83 ? -9.984 3.508 14.169 1.00 94.31 83 TYR A O 1
ATOM 667 N N . HIS A 1 84 ? -8.758 4.813 15.527 1.00 93.50 84 HIS A N 1
ATOM 668 C CA . HIS A 1 84 ? -8.437 3.821 16.548 1.00 93.50 84 HIS A CA 1
ATOM 669 C C . HIS A 1 84 ? -8.670 4.371 17.975 1.00 93.50 84 HIS A C 1
ATOM 671 O O . HIS A 1 84 ? -7.720 4.627 18.715 1.00 93.50 84 HIS A O 1
ATOM 677 N N . PRO A 1 85 ? -9.927 4.507 18.436 1.00 89.19 85 PRO A N 1
ATOM 678 C CA . PRO A 1 85 ? -10.257 5.079 19.753 1.00 89.19 85 PRO A CA 1
ATOM 679 C C . PRO A 1 85 ? -9.842 4.207 20.960 1.00 89.19 85 PRO A C 1
ATOM 681 O O . PRO A 1 85 ? -10.223 4.459 22.101 1.00 89.19 85 PRO A O 1
ATOM 684 N N . GLY A 1 86 ? -9.098 3.123 20.732 1.00 85.81 86 GLY A N 1
ATOM 685 C CA . GLY A 1 86 ? -8.567 2.241 21.762 1.00 85.81 86 GLY A CA 1
ATOM 686 C C . GLY A 1 86 ? -7.889 1.010 21.162 1.00 85.81 86 GLY A C 1
ATOM 687 O O . GLY A 1 86 ? -7.771 0.858 19.953 1.00 85.81 86 GLY A O 1
ATOM 688 N N . LEU A 1 87 ? -7.479 0.067 22.013 1.00 80.56 87 LEU A N 1
ATOM 689 C CA . LEU A 1 87 ? -6.732 -1.129 21.581 1.00 80.56 87 LEU A CA 1
ATOM 690 C C . LEU A 1 87 ? -7.593 -2.215 20.907 1.00 80.56 87 LEU A C 1
ATOM 692 O O . LEU A 1 87 ? -7.069 -3.231 20.458 1.00 80.56 87 LEU A O 1
ATOM 696 N N . ARG A 1 88 ? -8.921 -2.052 20.906 1.00 87.44 88 ARG A N 1
ATOM 697 C CA . ARG A 1 88 ? -9.879 -3.113 20.550 1.00 87.44 88 ARG A CA 1
ATOM 698 C C . ARG A 1 88 ? -10.583 -2.893 19.221 1.00 87.44 88 ARG A C 1
ATOM 700 O O . ARG A 1 88 ? -11.224 -3.824 18.750 1.00 87.44 88 ARG A O 1
ATOM 707 N N . PHE A 1 89 ? -10.493 -1.703 18.641 1.00 91.12 89 PHE A N 1
ATOM 708 C CA . PHE A 1 89 ? -11.197 -1.360 17.414 1.00 91.12 89 PHE A CA 1
ATOM 709 C C . PHE A 1 89 ? -10.337 -0.439 16.555 1.00 91.12 89 PHE A C 1
ATOM 711 O O . PHE A 1 89 ? -9.787 0.532 17.072 1.00 91.12 89 PHE A O 1
ATOM 718 N N . SER A 1 90 ? -10.260 -0.730 15.260 1.00 92.88 90 SER A N 1
ATOM 719 C CA . SER A 1 90 ? -9.744 0.193 14.257 1.00 92.88 90 SER A CA 1
ATOM 720 C C . SER A 1 90 ? -10.627 0.206 13.014 1.00 92.88 90 SER A C 1
ATOM 722 O O . SER A 1 90 ? -11.152 -0.826 12.584 1.00 92.88 90 SER A O 1
ATOM 724 N N . LEU A 1 91 ? -10.781 1.393 12.438 1.00 92.94 91 LEU A N 1
ATOM 725 C CA . LEU A 1 91 ? -11.460 1.639 11.176 1.00 92.94 91 LEU A CA 1
ATOM 726 C C . LEU A 1 91 ? -10.505 2.407 10.269 1.00 92.94 91 LEU A C 1
ATOM 728 O O . LEU A 1 91 ? -10.158 3.551 10.549 1.00 92.94 91 LEU A O 1
ATOM 732 N N . ARG A 1 92 ? -10.125 1.795 9.153 1.00 94.06 92 ARG A N 1
ATOM 733 C CA . ARG A 1 92 ? -9.282 2.413 8.132 1.00 94.06 92 ARG A CA 1
ATOM 734 C C . ARG A 1 92 ? -10.091 2.691 6.879 1.00 94.06 92 ARG A C 1
ATOM 736 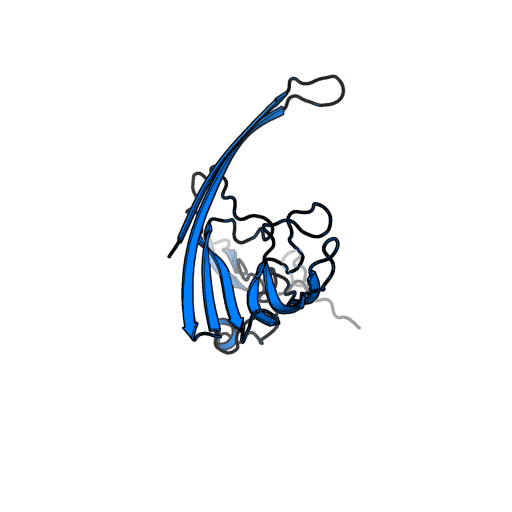O O . ARG A 1 92 ? -10.946 1.892 6.501 1.00 94.06 92 ARG A O 1
ATOM 743 N N . GLY A 1 93 ? -9.823 3.821 6.236 1.00 93.38 93 GLY A N 1
ATOM 744 C CA . GLY A 1 93 ? -10.489 4.227 5.003 1.00 93.38 93 GLY A CA 1
ATOM 745 C C . GLY A 1 93 ? -9.521 4.896 4.037 1.00 93.38 93 GLY A C 1
ATOM 746 O O . GLY A 1 93 ? -8.779 5.798 4.425 1.00 93.38 93 GLY A O 1
ATOM 747 N N . GLY A 1 94 ? -9.537 4.464 2.777 1.00 90.50 94 GLY A N 1
ATOM 748 C CA . GLY A 1 94 ? -8.669 4.985 1.722 1.00 90.50 94 GLY A CA 1
ATOM 749 C C . GLY A 1 94 ? -8.052 3.883 0.869 1.00 90.50 94 GLY A C 1
ATOM 750 O O . GLY A 1 94 ? -8.636 2.811 0.704 1.00 90.50 94 GLY A O 1
ATOM 751 N N . ARG A 1 95 ? -6.876 4.164 0.302 1.00 89.31 95 ARG A N 1
ATOM 752 C CA . ARG A 1 95 ? -6.052 3.195 -0.424 1.00 89.31 95 ARG A CA 1
ATOM 753 C C . ARG A 1 95 ? -5.081 2.531 0.547 1.00 89.31 95 ARG A C 1
ATOM 755 O O . ARG A 1 95 ? -4.175 3.197 1.039 1.00 89.31 95 ARG A O 1
ATOM 762 N N . MET A 1 96 ? -5.256 1.241 0.800 1.00 88.75 96 MET A N 1
ATOM 763 C CA . MET A 1 96 ? -4.511 0.504 1.825 1.00 88.75 96 MET A CA 1
ATOM 764 C C . MET A 1 96 ? -4.259 -0.947 1.414 1.00 88.75 96 MET A C 1
ATOM 766 O O . MET A 1 96 ? -4.843 -1.453 0.451 1.00 88.75 96 MET A O 1
ATOM 770 N N . GLU A 1 97 ? -3.349 -1.598 2.132 1.00 85.69 97 GLU A N 1
ATOM 771 C CA . GLU A 1 97 ? -3.134 -3.043 2.062 1.00 85.69 97 GLU A CA 1
ATOM 772 C C . GLU A 1 97 ? -4.400 -3.817 2.408 1.00 85.69 97 GLU A C 1
ATOM 774 O O . GLU A 1 97 ? -5.216 -3.348 3.191 1.00 85.69 97 GLU A O 1
ATOM 779 N N . GLU A 1 98 ? -4.574 -4.987 1.805 1.00 81.69 98 GLU A N 1
ATOM 780 C CA . GLU A 1 98 ? -5.699 -5.885 2.053 1.00 81.69 98 GLU A CA 1
ATOM 781 C C . GLU A 1 98 ? -5.690 -6.401 3.514 1.00 81.69 98 GLU A C 1
ATOM 783 O O . GLU A 1 98 ? -4.641 -6.691 4.080 1.00 81.69 98 GLU A O 1
ATOM 788 N N . VAL A 1 99 ? -6.859 -6.502 4.160 1.00 78.31 99 VAL A N 1
ATOM 789 C CA . VAL A 1 99 ? -6.983 -6.794 5.604 1.00 78.31 99 VAL A CA 1
ATOM 790 C C . VAL A 1 99 ? -6.539 -8.219 5.987 1.00 78.31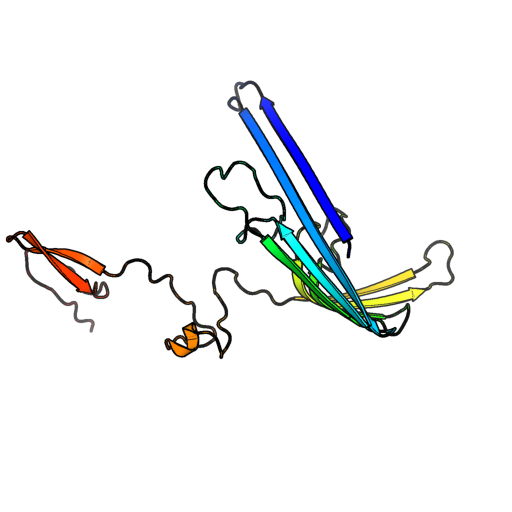 99 VAL A C 1
ATOM 792 O O . VAL A 1 99 ? -6.224 -8.489 7.153 1.00 78.31 99 VAL A O 1
ATOM 795 N N . PHE A 1 100 ? -6.506 -9.133 5.020 1.00 73.75 100 PHE A N 1
ATOM 796 C CA . PHE A 1 100 ? -6.028 -10.510 5.131 1.00 73.75 100 PHE A CA 1
ATOM 797 C C . PHE A 1 100 ? -4.720 -10.757 4.356 1.00 73.75 100 PHE A C 1
ATOM 799 O O . PHE A 1 100 ? -4.307 -11.912 4.248 1.00 73.75 100 PHE A O 1
ATOM 806 N N . ALA A 1 101 ? -4.031 -9.716 3.871 1.00 65.38 101 ALA A N 1
ATOM 807 C CA . ALA A 1 101 ? -2.671 -9.837 3.356 1.00 65.38 101 ALA A CA 1
ATOM 808 C C . ALA A 1 101 ? -1.721 -10.032 4.546 1.00 65.38 101 ALA A C 1
ATOM 810 O O . ALA A 1 101 ? -1.162 -9.095 5.105 1.00 65.38 101 ALA A O 1
ATOM 811 N N . ASP A 1 102 ? -1.596 -11.276 5.001 1.00 60.25 102 ASP A N 1
ATOM 812 C CA . ASP A 1 102 ? -0.753 -11.666 6.134 1.00 60.25 102 ASP A CA 1
ATOM 813 C C . ASP A 1 102 ? 0.541 -12.363 5.685 1.00 60.25 102 ASP A C 1
ATOM 815 O O . ASP A 1 102 ? 1.215 -13.014 6.487 1.00 60.25 102 ASP A O 1
ATOM 819 N N . ASN A 1 103 ? 0.897 -12.241 4.398 1.00 54.94 103 ASN A N 1
ATOM 820 C CA . ASN A 1 103 ? 2.010 -12.950 3.753 1.00 54.94 103 ASN A CA 1
ATOM 821 C C . ASN A 1 103 ? 1.913 -14.491 3.893 1.00 54.94 103 ASN A C 1
ATOM 823 O O . ASN A 1 103 ? 2.832 -15.227 3.513 1.00 54.94 103 ASN A O 1
ATOM 827 N N . SER A 1 104 ? 0.796 -15.007 4.427 1.00 54.62 104 SER A N 1
ATOM 828 C CA . SER A 1 104 ? 0.437 -16.408 4.332 1.00 54.62 104 SER A CA 1
ATOM 829 C C . SER A 1 104 ? -0.090 -16.613 2.917 1.00 54.62 104 SER A C 1
ATOM 831 O O . SER A 1 104 ? -0.910 -15.864 2.393 1.00 54.62 104 SER A O 1
ATOM 833 N N . ARG A 1 105 ? 0.466 -17.611 2.239 1.00 51.44 105 ARG A N 1
ATOM 834 C CA . ARG A 1 105 ? 0.380 -17.815 0.784 1.00 51.44 105 ARG A CA 1
ATOM 835 C C . ARG A 1 105 ? -1.033 -18.061 0.224 1.00 51.44 105 ARG A C 1
ATOM 837 O O . ARG A 1 105 ? -1.145 -18.527 -0.906 1.00 51.44 105 ARG A O 1
ATOM 844 N N . PHE A 1 106 ? -2.091 -17.869 1.006 1.00 54.00 106 PHE A N 1
ATOM 845 C CA . PHE A 1 106 ? -3.385 -18.488 0.757 1.00 54.00 106 PHE A CA 1
ATOM 846 C C . PHE A 1 106 ? -4.483 -17.538 0.270 1.00 54.00 106 PHE A C 1
ATOM 848 O O . PHE A 1 106 ? -5.436 -18.023 -0.333 1.00 54.00 106 PHE A O 1
ATOM 855 N N . LEU A 1 107 ? -4.376 -16.223 0.490 1.00 58.12 107 LEU A N 1
ATOM 856 C CA . LEU A 1 107 ? -5.453 -15.293 0.120 1.00 58.12 107 LEU A CA 1
ATOM 857 C C . LEU A 1 107 ? -5.000 -14.216 -0.874 1.00 58.12 107 LEU A C 1
ATOM 859 O O . LEU A 1 107 ? -5.555 -14.179 -1.970 1.00 58.12 107 LEU A O 1
ATOM 863 N N . TRP A 1 108 ? -3.981 -13.404 -0.560 1.00 59.16 108 TRP A N 1
ATOM 864 C CA . TRP A 1 108 ? -3.517 -12.315 -1.438 1.00 59.16 108 TRP A CA 1
ATOM 865 C C . TRP A 1 108 ? -2.017 -12.017 -1.273 1.00 59.16 108 TRP A C 1
ATOM 867 O O . TRP A 1 108 ? -1.454 -12.232 -0.203 1.00 59.16 108 TRP A O 1
ATOM 877 N N . ASP A 1 109 ? -1.375 -11.548 -2.352 1.00 61.66 109 ASP A N 1
ATOM 878 C CA . ASP A 1 109 ? 0.023 -11.082 -2.354 1.00 61.66 109 ASP A CA 1
ATOM 879 C C . ASP A 1 109 ? 0.157 -9.741 -1.603 1.00 61.66 109 ASP A C 1
ATOM 881 O O . ASP A 1 109 ? -0.753 -8.906 -1.665 1.00 61.66 109 ASP A O 1
ATOM 885 N N . ASP A 1 110 ? 1.289 -9.516 -0.929 1.00 64.62 110 ASP A N 1
ATOM 886 C CA . ASP A 1 110 ? 1.540 -8.350 -0.057 1.00 64.62 110 ASP A CA 1
ATOM 887 C C . ASP A 1 110 ? 1.635 -7.021 -0.825 1.00 64.62 110 ASP A C 1
ATOM 889 O O . ASP A 1 110 ? 1.629 -5.943 -0.235 1.00 64.62 110 ASP A O 1
ATOM 893 N N . ASP A 1 111 ? 1.697 -7.077 -2.154 1.00 69.88 111 ASP A N 1
ATOM 894 C CA . ASP A 1 111 ? 1.783 -5.917 -3.038 1.00 69.88 111 ASP A CA 1
ATOM 895 C C . ASP A 1 111 ? 0.406 -5.396 -3.508 1.00 69.88 111 ASP A C 1
ATOM 897 O O . ASP A 1 111 ? 0.340 -4.346 -4.157 1.00 69.88 111 ASP A O 1
ATOM 901 N N . VAL A 1 112 ? -0.704 -6.073 -3.178 1.00 76.06 112 VAL A N 1
ATOM 902 C CA . VAL A 1 112 ? -2.053 -5.652 -3.603 1.00 76.06 112 VAL A CA 1
ATOM 903 C C . VAL A 1 112 ? -2.601 -4.550 -2.692 1.00 76.06 112 VAL A C 1
ATOM 905 O O . VAL A 1 112 ? -2.564 -4.641 -1.464 1.00 76.06 112 VAL A O 1
ATOM 908 N N . ARG A 1 113 ? -3.131 -3.483 -3.302 1.00 82.38 113 ARG A N 1
ATOM 909 C CA . ARG A 1 113 ? -3.721 -2.331 -2.602 1.00 82.38 113 ARG A CA 1
ATOM 910 C C . ARG A 1 113 ? -5.128 -2.045 -3.098 1.00 82.38 113 ARG A C 1
ATOM 912 O O . ARG A 1 113 ? -5.334 -1.825 -4.295 1.00 82.38 113 ARG A O 1
ATOM 919 N N . PHE A 1 114 ? -6.074 -1.971 -2.169 1.00 84.19 114 PHE A N 1
ATOM 920 C CA . PHE A 1 114 ? -7.477 -1.697 -2.461 1.00 84.19 114 PHE A CA 1
ATOM 921 C C . PHE A 1 114 ? -7.877 -0.305 -1.991 1.00 84.19 114 PHE A C 1
ATOM 923 O O . PHE A 1 114 ? -7.364 0.205 -0.999 1.00 84.19 114 PHE A O 1
ATOM 930 N N . ASN A 1 115 ? -8.815 0.302 -2.715 1.00 86.50 115 ASN A N 1
ATOM 931 C CA . ASN A 1 115 ? -9.525 1.483 -2.241 1.00 86.50 115 ASN A CA 1
ATOM 932 C C . ASN A 1 115 ? -10.775 1.008 -1.503 1.00 86.50 115 ASN A C 1
ATOM 934 O O . ASN A 1 115 ? -11.532 0.221 -2.068 1.00 86.50 115 ASN A O 1
ATOM 938 N N . GLY A 1 116 ? -11.014 1.472 -0.283 1.00 90.38 116 GLY A N 1
ATOM 939 C CA . GLY A 1 116 ? -12.184 1.034 0.467 1.00 90.38 116 GLY A CA 1
ATOM 940 C C . GLY A 1 116 ? -12.127 1.353 1.950 1.00 90.38 116 GLY A C 1
ATOM 941 O O . GLY A 1 116 ? -11.478 2.315 2.363 1.00 90.38 116 GLY A O 1
ATOM 942 N N . PHE A 1 117 ? -12.803 0.513 2.728 1.00 92.62 117 PHE A N 1
ATOM 943 C CA . PHE A 1 117 ? -12.879 0.569 4.181 1.00 92.62 117 PHE A CA 1
ATOM 944 C C . PHE A 1 117 ? -12.503 -0.777 4.790 1.00 92.62 117 PHE A C 1
ATOM 946 O O . PHE A 1 117 ? -12.823 -1.832 4.247 1.00 92.62 117 PHE A O 1
ATOM 953 N N . GLN A 1 118 ? -11.836 -0.739 5.936 1.00 93.44 118 GLN A N 1
ATOM 954 C CA . GLN A 1 118 ? -11.446 -1.913 6.705 1.00 93.44 118 GLN A CA 1
ATOM 955 C C . GLN A 1 118 ? -11.758 -1.697 8.168 1.00 93.44 118 GLN A C 1
ATOM 957 O O . GLN A 1 118 ? -11.479 -0.635 8.716 1.00 93.44 118 GLN A O 1
ATOM 962 N N . GLN A 1 119 ? -12.302 -2.723 8.802 1.00 92.88 119 GLN A N 1
ATOM 963 C CA . GLN A 1 119 ? -12.686 -2.716 10.202 1.00 92.88 119 GLN A CA 1
ATOM 964 C C . GLN A 1 119 ? -12.048 -3.910 10.885 1.00 92.88 119 GLN A C 1
ATOM 966 O O . GLN A 1 119 ? -12.218 -5.050 10.448 1.00 92.88 119 GLN A O 1
ATOM 971 N N . THR A 1 120 ? -11.353 -3.642 11.981 1.00 91.94 120 THR A N 1
ATOM 972 C CA . THR A 1 120 ? -10.766 -4.679 12.817 1.00 91.94 120 THR A CA 1
ATOM 973 C C . THR A 1 120 ? -11.250 -4.495 14.243 1.00 91.94 120 THR A C 1
ATOM 975 O O . THR A 1 120 ? -10.992 -3.473 14.872 1.00 91.94 120 THR A O 1
ATOM 978 N N . ALA A 1 121 ? -11.923 -5.508 14.777 1.00 91.88 121 ALA A N 1
ATOM 979 C CA . ALA A 1 121 ? -12.299 -5.598 16.179 1.00 91.88 121 ALA A CA 1
ATOM 980 C C . ALA A 1 121 ? -11.531 -6.744 16.835 1.00 91.88 121 ALA A C 1
ATOM 982 O O . ALA A 1 121 ? -11.441 -7.835 16.280 1.00 91.88 121 ALA A O 1
ATOM 983 N N . SER A 1 122 ? -10.981 -6.527 18.027 1.00 91.31 122 SER A N 1
ATOM 984 C CA . SER A 1 122 ? -10.261 -7.573 18.745 1.00 91.31 122 SER A CA 1
ATOM 985 C C . SER A 1 122 ? -10.603 -7.664 20.222 1.00 91.31 122 SER A C 1
ATOM 987 O O . SER A 1 122 ? -10.874 -6.673 20.902 1.00 91.31 122 SER A O 1
ATOM 989 N N . MET A 1 123 ? -10.569 -8.898 20.717 1.00 89.50 123 MET A N 1
ATOM 990 C CA . MET A 1 123 ? -10.852 -9.246 22.098 1.00 89.50 123 MET A CA 1
ATOM 991 C C . MET A 1 123 ? -9.727 -10.121 22.639 1.00 89.50 123 MET A C 1
ATOM 993 O O . MET A 1 123 ? -9.384 -11.147 22.053 1.00 89.50 123 MET A O 1
ATOM 997 N N . ALA A 1 124 ? -9.162 -9.713 23.774 1.00 86.19 124 ALA A N 1
ATOM 998 C CA . ALA A 1 124 ? -8.213 -10.533 24.508 1.00 86.19 124 ALA A CA 1
ATOM 999 C C . ALA A 1 124 ? -8.947 -11.693 25.189 1.00 86.19 124 ALA A C 1
ATOM 1001 O O . ALA A 1 124 ? -10.015 -11.512 25.779 1.00 86.19 124 ALA A O 1
ATOM 1002 N N . LEU A 1 125 ? -8.355 -12.877 25.116 1.00 84.81 125 LEU A N 1
ATOM 1003 C CA . LEU A 1 125 ? -8.842 -14.075 25.779 1.00 84.81 125 LEU A CA 1
ATOM 1004 C C . LEU A 1 125 ? -7.974 -14.378 27.009 1.00 84.81 125 LEU A C 1
ATOM 1006 O O . LEU A 1 125 ? -6.759 -14.189 26.962 1.00 84.81 125 LEU A O 1
ATOM 1010 N N . PRO A 1 126 ? -8.557 -14.907 28.096 1.00 82.44 126 PRO A N 1
ATOM 1011 C CA . PRO A 1 126 ? -7.816 -15.245 29.313 1.00 82.44 126 PRO A CA 1
ATOM 1012 C C . PRO A 1 126 ? -6.955 -16.520 29.188 1.00 82.44 126 PRO A C 1
ATOM 1014 O O . PRO A 1 126 ? -6.304 -16.919 30.151 1.00 82.44 126 PRO A O 1
ATOM 1017 N N . SER A 1 127 ? -6.949 -17.190 28.030 1.00 84.81 127 SER A N 1
ATOM 1018 C CA . SER A 1 127 ? -6.205 -18.434 27.810 1.00 84.81 127 SER A CA 1
ATOM 1019 C C . SER A 1 127 ? -4.750 -18.168 27.404 1.00 84.81 127 SER A C 1
ATOM 1021 O O . SER A 1 127 ? -4.458 -17.277 26.611 1.00 84.81 127 SER A O 1
ATOM 1023 N N . ARG A 1 128 ? -3.819 -18.996 27.902 1.00 74.88 128 ARG A N 1
ATOM 1024 C CA . ARG A 1 128 ? -2.408 -18.987 27.466 1.00 74.88 128 ARG A CA 1
ATOM 1025 C C . ARG A 1 128 ? -2.209 -19.525 26.046 1.00 74.88 128 ARG A C 1
ATOM 1027 O O . ARG A 1 128 ? -1.216 -19.179 25.421 1.00 74.88 128 ARG A O 1
ATOM 1034 N N . ALA A 1 129 ? -3.116 -20.375 25.561 1.00 80.94 129 ALA A N 1
ATOM 1035 C CA . ALA A 1 129 ? -3.020 -20.984 24.232 1.00 80.94 129 ALA A CA 1
ATOM 1036 C C . ALA A 1 129 ? -3.681 -20.124 23.143 1.00 80.94 129 ALA A C 1
ATOM 1038 O O . ALA A 1 129 ? -3.194 -20.068 22.021 1.00 80.94 129 ALA A O 1
ATOM 1039 N N . PHE A 1 130 ? -4.760 -19.421 23.493 1.00 79.44 130 PHE A N 1
ATOM 1040 C CA . PHE A 1 130 ? -5.444 -18.471 22.621 1.00 79.44 130 PHE A CA 1
ATOM 1041 C C . PHE A 1 130 ? -5.606 -17.174 23.399 1.00 79.44 130 PHE A C 1
ATOM 1043 O O . PHE A 1 130 ? -6.433 -17.103 24.302 1.00 79.44 130 PHE A O 1
ATOM 1050 N N . ASN A 1 131 ? -4.790 -16.174 23.081 1.00 84.38 131 ASN A N 1
ATOM 1051 C CA . ASN A 1 131 ? -4.728 -14.909 23.813 1.00 84.38 131 ASN A CA 1
ATOM 1052 C C . ASN A 1 131 ? -5.538 -13.785 23.145 1.00 84.38 131 ASN A C 1
ATOM 1054 O O . ASN A 1 131 ? -5.789 -12.760 23.780 1.00 84.38 131 ASN A O 1
ATOM 1058 N N . LYS A 1 132 ? -5.968 -13.959 21.888 1.00 84.88 132 LYS A N 1
ATOM 1059 C CA . LYS A 1 132 ? -6.697 -12.944 21.121 1.00 84.88 132 LYS A CA 1
ATOM 1060 C C . LYS A 1 132 ? -7.629 -13.582 20.089 1.00 84.88 132 LYS A C 1
ATOM 1062 O O . LYS A 1 132 ? -7.231 -14.504 19.384 1.00 84.88 132 LYS A O 1
ATOM 1067 N N . ILE A 1 133 ? -8.843 -13.050 19.977 1.00 88.38 133 ILE A N 1
ATOM 1068 C CA . ILE A 1 133 ? -9.733 -13.236 18.824 1.00 88.38 133 ILE A CA 1
ATOM 1069 C C . ILE A 1 133 ? -9.798 -11.910 18.075 1.00 88.38 133 ILE A C 1
ATOM 1071 O O . ILE A 1 133 ? -9.884 -10.846 18.694 1.00 88.38 133 ILE A O 1
ATOM 1075 N N . GLU A 1 134 ? -9.757 -11.977 16.749 1.00 89.44 134 GLU A N 1
ATOM 1076 C CA . GLU A 1 134 ? -9.835 -10.815 15.878 1.00 89.44 134 GLU A CA 1
ATOM 1077 C C . GLU A 1 134 ? -10.892 -11.033 14.797 1.00 89.44 134 GLU A C 1
ATOM 1079 O O . GLU A 1 134 ? -10.886 -12.042 14.096 1.00 89.44 134 GLU A O 1
ATOM 1084 N N . PHE A 1 135 ? -11.800 -10.074 14.683 1.00 90.56 135 PHE A N 1
ATOM 1085 C CA . PHE A 1 135 ? -12.807 -9.989 13.643 1.00 90.56 135 PHE A CA 1
ATOM 1086 C C . PHE A 1 135 ? -12.364 -8.916 12.660 1.00 90.56 135 PHE A C 1
ATOM 1088 O O . PHE A 1 135 ? -12.123 -7.774 13.052 1.00 90.56 135 PHE A O 1
ATOM 1095 N N . ARG A 1 136 ? -12.245 -9.294 11.391 1.00 90.50 136 ARG A N 1
ATOM 1096 C CA . ARG A 1 136 ? -11.839 -8.408 10.302 1.00 90.50 136 ARG A CA 1
ATOM 1097 C C . ARG A 1 136 ? -12.942 -8.370 9.263 1.00 90.50 136 ARG A C 1
ATOM 1099 O O . ARG A 1 136 ? -13.459 -9.416 8.877 1.00 90.50 136 ARG A O 1
ATOM 1106 N N . ALA A 1 137 ? -13.273 -7.175 8.806 1.00 90.31 137 ALA A N 1
ATOM 1107 C CA . ALA A 1 137 ? -14.184 -6.951 7.698 1.00 90.31 137 ALA A CA 1
ATOM 1108 C C . ALA A 1 137 ? -13.589 -5.896 6.766 1.00 90.31 137 ALA A C 1
ATOM 1110 O O . ALA A 1 137 ? -12.897 -4.980 7.215 1.00 90.31 137 ALA A O 1
ATOM 1111 N N . ALA A 1 138 ? -13.857 -6.023 5.471 1.00 88.94 138 ALA A N 1
ATOM 1112 C CA . ALA A 1 138 ? -13.421 -5.053 4.483 1.00 88.94 138 ALA A CA 1
ATOM 1113 C C . ALA A 1 138 ? -14.473 -4.867 3.393 1.00 88.94 138 ALA A C 1
ATOM 1115 O O . ALA A 1 138 ? -15.114 -5.825 2.961 1.00 88.94 138 ALA A O 1
ATOM 1116 N N . GLU A 1 139 ? -14.609 -3.630 2.936 1.00 90.31 139 GLU A N 1
ATOM 1117 C CA . GLU A 1 139 ? -15.435 -3.245 1.802 1.00 90.31 139 GLU A CA 1
ATOM 1118 C C . GLU A 1 139 ? -14.547 -2.519 0.794 1.00 90.31 139 GLU A C 1
ATOM 1120 O O . GLU A 1 139 ? -13.971 -1.478 1.109 1.00 90.31 139 GLU A O 1
ATOM 1125 N N . TYR A 1 140 ? -14.405 -3.075 -0.410 1.00 87.50 140 TYR A N 1
ATOM 1126 C CA . TYR A 1 140 ? -13.506 -2.546 -1.433 1.00 87.50 140 TYR A CA 1
ATOM 1127 C C . TYR A 1 140 ? -14.274 -2.039 -2.652 1.00 87.50 140 TYR A C 1
ATOM 1129 O O . TYR A 1 140 ? -15.142 -2.718 -3.201 1.00 87.50 140 TYR A O 1
ATOM 1137 N N . PHE A 1 141 ? -13.883 -0.862 -3.133 1.00 82.19 141 PHE A N 1
ATOM 1138 C CA . PHE A 1 141 ? -14.346 -0.307 -4.395 1.00 82.19 141 PHE A CA 1
ATOM 1139 C C . PHE A 1 141 ? -13.527 -0.891 -5.542 1.00 82.19 141 PHE A C 1
ATOM 1141 O O . PHE A 1 141 ? -12.389 -0.488 -5.800 1.00 82.19 141 PHE A O 1
ATOM 1148 N N . LEU A 1 142 ? -14.126 -1.840 -6.253 1.00 75.19 142 LEU A N 1
ATOM 1149 C CA . LEU A 1 142 ? -13.539 -2.432 -7.446 1.00 75.19 142 LEU A CA 1
ATOM 1150 C C . LEU A 1 142 ? -13.962 -1.611 -8.666 1.00 75.19 142 LEU A C 1
ATOM 1152 O O . LEU A 1 142 ? -15.062 -1.768 -9.192 1.00 75.19 142 LEU A O 1
ATOM 1156 N N . SER A 1 143 ? -13.091 -0.708 -9.112 1.00 66.25 143 SER A N 1
ATOM 1157 C CA . SER A 1 143 ? -13.266 0.002 -10.378 1.00 66.25 143 SER A CA 1
ATOM 1158 C C . SER A 1 143 ? -12.396 -0.628 -11.460 1.00 66.25 143 SER A C 1
ATOM 1160 O O . SER A 1 143 ? -11.282 -1.087 -11.211 1.00 66.25 143 SER A O 1
ATOM 1162 N N . ASN A 1 144 ? -12.911 -0.670 -12.689 1.00 60.94 144 ASN A N 1
ATOM 1163 C CA . ASN A 1 144 ? -12.119 -1.119 -13.824 1.00 60.94 144 ASN A CA 1
ATOM 1164 C C . ASN A 1 144 ? -11.042 -0.058 -14.122 1.00 60.94 144 ASN A C 1
ATOM 1166 O O . ASN A 1 144 ? -11.408 1.050 -14.520 1.00 60.94 144 ASN A O 1
ATOM 1170 N N . PRO A 1 145 ? -9.738 -0.369 -14.004 1.00 56.78 145 PRO A N 1
ATOM 1171 C CA . PRO A 1 145 ? -8.677 0.613 -14.231 1.00 56.78 145 PRO A CA 1
ATOM 1172 C C . PRO A 1 145 ? -8.635 1.132 -15.679 1.00 56.78 145 PRO A C 1
ATOM 1174 O O . PRO A 1 145 ? -8.078 2.195 -15.933 1.00 56.78 145 PRO A O 1
ATOM 1177 N N . ASN A 1 146 ? -9.261 0.426 -16.628 1.00 54.25 146 ASN A N 1
ATOM 1178 C CA . ASN A 1 146 ? -9.376 0.847 -18.029 1.00 54.25 146 ASN A CA 1
ATOM 1179 C C . ASN A 1 146 ? -10.585 1.761 -18.303 1.00 54.25 146 ASN A C 1
ATOM 1181 O O . ASN A 1 146 ? -10.814 2.153 -19.451 1.00 54.25 146 ASN A O 1
ATOM 1185 N N . VAL A 1 147 ? -11.390 2.070 -17.283 1.00 55.62 147 VAL A N 1
ATOM 1186 C CA . VAL A 1 147 ? -12.514 3.006 -17.370 1.00 55.62 147 VAL A CA 1
ATOM 1187 C C . VAL A 1 147 ? -12.262 4.127 -16.360 1.00 55.62 147 VAL A C 1
ATOM 1189 O O . VAL A 1 147 ? -12.609 3.979 -15.189 1.00 55.62 147 VAL A O 1
ATOM 1192 N N . PRO A 1 148 ? -11.636 5.244 -16.772 1.00 55.41 148 PRO A N 1
ATOM 1193 C CA . PRO A 1 148 ? -11.427 6.371 -15.874 1.00 55.41 148 PRO A CA 1
ATOM 1194 C C . PRO A 1 148 ? -12.785 6.916 -15.416 1.00 55.41 148 PRO A C 1
ATOM 1196 O O . PRO A 1 148 ? -13.582 7.387 -16.228 1.00 55.41 148 PRO A O 1
ATOM 1199 N N . LEU A 1 149 ? -13.056 6.842 -14.111 1.00 56.00 149 LEU A N 1
ATOM 1200 C CA . LEU A 1 149 ? -14.219 7.481 -13.505 1.00 56.00 149 LEU A CA 1
ATOM 1201 C C . LEU A 1 149 ? -13.958 8.987 -13.452 1.00 56.00 149 LEU A C 1
ATOM 1203 O O . LEU A 1 149 ? -13.078 9.460 -12.734 1.00 56.00 149 LEU A O 1
ATOM 1207 N N . LEU A 1 150 ? -14.697 9.740 -14.262 1.00 58.75 150 LEU A N 1
ATOM 1208 C CA . LEU A 1 150 ? -14.588 11.190 -14.297 1.00 58.75 150 LEU A CA 1
ATOM 1209 C C . LEU A 1 150 ? -15.239 11.794 -13.051 1.00 58.75 150 LEU A C 1
ATOM 1211 O O . LEU A 1 150 ? -16.446 11.661 -12.854 1.00 58.75 150 LEU A O 1
ATOM 1215 N N . ALA A 1 151 ? -14.451 12.497 -12.237 1.00 60.78 151 ALA A N 1
ATOM 1216 C CA . ALA A 1 151 ? -14.997 13.394 -11.225 1.00 60.78 151 ALA A CA 1
ATOM 1217 C C . ALA A 1 151 ? -15.823 14.499 -11.905 1.00 60.78 151 ALA A C 1
ATOM 1219 O O . ALA A 1 151 ? -15.455 14.957 -12.987 1.00 60.78 151 ALA A O 1
ATOM 1220 N N . ALA A 1 152 ? -16.900 14.968 -11.267 1.00 62.62 152 ALA A N 1
ATOM 1221 C CA . ALA A 1 152 ? -17.779 16.009 -11.820 1.00 62.62 152 ALA A CA 1
ATOM 1222 C C . ALA A 1 152 ? -17.037 17.314 -12.180 1.00 62.62 152 ALA A C 1
ATOM 1224 O O . ALA A 1 152 ? -17.470 18.057 -13.053 1.00 62.62 152 ALA A O 1
ATOM 1225 N N . THR A 1 153 ? -15.898 17.572 -11.535 1.00 66.19 153 THR A N 1
ATOM 1226 C CA . THR A 1 153 ? -15.024 18.734 -11.761 1.00 66.19 153 THR A CA 1
ATOM 1227 C C . THR A 1 153 ? -13.905 18.478 -12.774 1.00 66.19 153 THR A C 1
ATOM 1229 O O . THR A 1 153 ? -13.050 19.334 -12.993 1.00 66.19 153 THR A O 1
ATOM 1232 N N . SER A 1 154 ? -13.866 17.292 -13.380 1.00 68.44 154 SER A N 1
ATOM 1233 C CA . SER A 1 154 ? -12.830 16.926 -14.336 1.00 68.44 154 SER A CA 1
ATOM 1234 C C . SER A 1 154 ? -12.966 17.738 -15.630 1.00 68.44 154 SER A C 1
ATOM 1236 O O . SER A 1 154 ? -14.085 17.897 -16.124 1.00 68.44 154 SER A O 1
ATOM 1238 N N . PRO A 1 155 ? -11.857 18.173 -16.260 1.00 68.69 155 PRO A N 1
ATOM 1239 C CA . PRO A 1 155 ? -11.898 18.846 -17.561 1.00 68.69 155 PRO A CA 1
ATOM 1240 C C . PRO A 1 155 ? -12.580 18.008 -18.656 1.00 68.69 155 PRO A C 1
ATOM 1242 O O . PRO A 1 155 ? -13.067 18.561 -19.639 1.00 68.69 155 PRO A O 1
ATOM 1245 N N . PHE A 1 156 ? -12.683 16.687 -18.479 1.00 66.94 156 PHE A N 1
ATOM 1246 C CA . PHE A 1 156 ? -13.460 15.823 -19.367 1.00 66.94 156 PHE A CA 1
ATOM 1247 C C . PHE A 1 156 ? -14.980 16.023 -19.220 1.00 66.94 156 PHE A C 1
ATOM 1249 O O . PHE A 1 156 ? -15.690 15.964 -20.219 1.00 66.94 156 PHE A O 1
ATOM 1256 N N . VAL A 1 157 ? -15.490 16.326 -18.022 1.00 67.88 157 VAL A N 1
ATOM 1257 C CA . VAL A 1 157 ? -16.913 16.661 -17.825 1.00 67.88 157 VAL A CA 1
ATOM 1258 C C . VAL A 1 157 ? -17.228 18.017 -18.448 1.00 67.88 157 VAL A C 1
ATOM 1260 O O . VAL A 1 157 ? -18.214 18.150 -19.169 1.00 67.88 157 VAL A O 1
ATOM 1263 N N . THR A 1 158 ? -16.325 18.990 -18.298 1.00 69.25 158 THR A N 1
ATOM 1264 C CA . THR A 1 158 ? -16.405 20.284 -18.998 1.00 69.25 158 THR A CA 1
ATOM 1265 C C . THR A 1 158 ? -16.369 20.122 -20.522 1.00 69.25 158 THR A C 1
ATOM 1267 O O . THR A 1 158 ? -17.022 20.871 -21.241 1.00 69.25 158 THR A O 1
ATOM 1270 N N . ALA A 1 159 ? -15.656 19.111 -21.028 1.00 67.75 159 ALA A N 1
ATOM 1271 C CA . ALA A 1 159 ? -15.622 18.750 -22.446 1.00 67.75 159 ALA A CA 1
ATOM 1272 C C . ALA A 1 159 ? -16.848 17.933 -22.920 1.00 67.75 159 ALA A C 1
ATOM 1274 O O . ALA A 1 159 ? -16.859 17.454 -24.056 1.00 67.75 159 ALA A O 1
ATOM 1275 N N . GLY A 1 160 ? -17.873 17.770 -22.075 1.00 67.50 160 GLY A N 1
ATOM 1276 C CA . GLY A 1 160 ? -19.153 17.148 -22.423 1.00 67.50 160 GLY A CA 1
ATOM 1277 C C . GLY A 1 160 ? -19.232 15.633 -22.212 1.00 67.50 160 GLY A C 1
ATOM 1278 O O . GLY A 1 160 ? -20.224 15.025 -22.617 1.00 67.50 160 GLY A O 1
ATOM 1279 N N . TYR A 1 161 ? -18.228 15.004 -21.591 1.00 67.31 161 TYR A N 1
ATOM 1280 C CA . 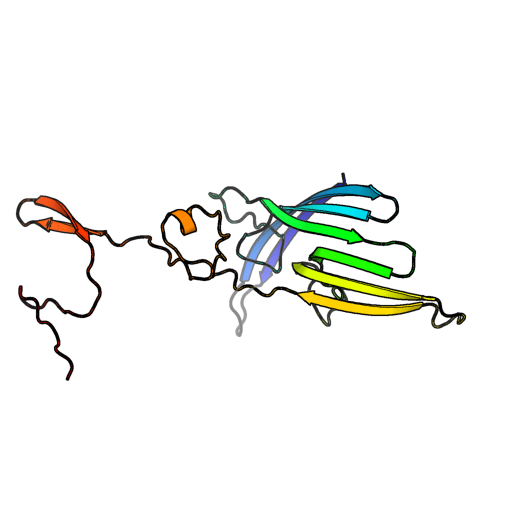TYR A 1 161 ? -18.310 13.589 -21.212 1.00 67.31 161 TYR A CA 1
ATOM 1281 C C . TYR A 1 161 ? -19.140 13.422 -19.935 1.00 67.31 161 TYR A C 1
ATOM 1283 O O . TYR A 1 161 ? -18.944 14.141 -18.957 1.00 67.31 161 TYR A O 1
ATOM 1291 N N . GLN A 1 162 ? -20.058 12.454 -19.920 1.00 61.34 162 GLN A N 1
ATOM 1292 C CA . GLN A 1 162 ? -20.884 12.203 -18.738 1.00 61.34 162 GLN A CA 1
ATOM 1293 C C . GLN A 1 162 ? -20.077 11.474 -17.645 1.00 61.34 162 GLN A C 1
ATOM 1295 O O . GLN A 1 162 ? -19.300 10.566 -17.969 1.00 61.34 162 GLN A O 1
ATOM 1300 N N . PRO A 1 163 ? -20.258 11.808 -16.353 1.00 56.94 163 PRO A N 1
ATOM 1301 C CA . PRO A 1 163 ? -19.708 11.022 -15.251 1.00 56.94 163 PRO A CA 1
ATOM 1302 C C . PRO A 1 163 ? -20.102 9.543 -15.383 1.00 56.94 163 PRO A C 1
ATOM 1304 O O . PRO A 1 163 ? -21.265 9.216 -15.603 1.00 56.94 163 PRO A O 1
ATOM 1307 N N . GLY A 1 164 ? -19.119 8.643 -15.302 1.00 54.38 164 GLY A N 1
ATOM 1308 C CA . GLY A 1 164 ? -19.326 7.202 -15.493 1.00 54.38 164 GLY A CA 1
ATOM 1309 C C . GLY A 1 164 ? -19.301 6.711 -16.948 1.00 54.38 164 GLY A C 1
ATOM 1310 O O . GLY A 1 164 ? -19.347 5.502 -17.171 1.00 54.38 164 GLY A O 1
ATOM 1311 N N . GLN A 1 165 ? -19.167 7.591 -17.951 1.00 55.53 165 GLN A N 1
ATOM 1312 C CA . GLN A 1 165 ? -18.910 7.150 -19.324 1.00 55.53 165 GLN A CA 1
ATOM 1313 C C . GLN A 1 165 ? -17.444 6.781 -19.547 1.00 55.53 165 GLN A C 1
ATOM 1315 O O . GLN A 1 165 ? -16.521 7.501 -19.170 1.00 55.53 165 GLN A O 1
ATOM 1320 N N . LYS A 1 166 ? -17.232 5.681 -20.276 1.00 50.97 166 LYS A N 1
ATOM 1321 C CA . LYS A 1 166 ? -15.923 5.316 -20.818 1.00 50.97 166 LYS A CA 1
ATOM 1322 C C . LYS A 1 166 ? -15.460 6.397 -21.798 1.00 50.97 166 LYS A C 1
ATOM 1324 O O . LYS A 1 166 ? -15.988 6.502 -22.905 1.00 50.97 166 LYS A O 1
ATOM 1329 N N . VAL A 1 167 ? -14.440 7.163 -21.418 1.00 55.56 167 VAL A N 1
ATOM 1330 C CA . VAL A 1 167 ? -13.755 8.070 -22.345 1.00 55.56 167 VAL A CA 1
ATOM 1331 C C . VAL A 1 167 ? -12.891 7.215 -23.266 1.00 55.56 167 VAL A C 1
ATOM 1333 O O . VAL A 1 167 ? -11.848 6.696 -22.873 1.00 55.56 167 VAL A O 1
ATOM 1336 N N . GLY A 1 168 ? -13.369 6.990 -24.489 1.00 51.12 168 GLY A N 1
ATOM 1337 C CA . GLY A 1 168 ? -12.585 6.309 -25.514 1.00 51.12 168 GLY A CA 1
ATOM 1338 C C . GLY A 1 168 ? -11.329 7.115 -25.833 1.00 51.12 168 GLY A C 1
ATOM 1339 O O . GLY A 1 168 ? -11.393 8.338 -25.956 1.00 51.12 168 GLY A O 1
ATOM 1340 N N . ASN A 1 169 ? -10.195 6.433 -25.990 1.00 42.84 169 ASN A N 1
ATOM 1341 C CA . ASN A 1 169 ? -8.962 7.067 -26.430 1.00 42.84 169 ASN A CA 1
ATOM 1342 C C . ASN A 1 169 ? -9.203 7.629 -27.841 1.00 42.84 169 ASN A C 1
ATOM 1344 O O . ASN A 1 169 ? -9.249 6.884 -28.817 1.00 42.84 169 ASN A O 1
ATOM 1348 N N . ARG A 1 170 ? -9.447 8.937 -27.960 1.00 44.62 170 ARG A N 1
ATOM 1349 C CA . ARG A 1 170 ? -9.647 9.612 -29.251 1.00 44.62 170 ARG A CA 1
ATOM 1350 C C . ARG A 1 170 ? -8.285 9.969 -29.852 1.00 44.62 170 ARG A C 1
ATOM 1352 O O . ARG A 1 170 ? -8.088 11.088 -30.309 1.00 44.62 170 ARG A O 1
ATOM 1359 N N . GLN A 1 171 ? -7.332 9.038 -29.834 1.00 39.72 171 GLN A N 1
ATOM 1360 C CA . GLN A 1 171 ? -6.161 9.165 -30.689 1.00 39.72 171 GLN A CA 1
ATOM 1361 C C . GLN A 1 171 ? -6.554 8.669 -32.081 1.00 39.72 171 GLN A C 1
ATOM 1363 O O . GLN A 1 171 ? -6.992 7.535 -32.244 1.00 39.72 171 GLN A O 1
ATOM 1368 N N . SER A 1 172 ? -6.434 9.577 -33.051 1.00 42.69 172 SER A N 1
ATOM 1369 C CA . SER A 1 172 ? -6.560 9.342 -34.495 1.00 42.69 172 SER A CA 1
ATOM 1370 C C . SER A 1 172 ? -7.993 9.194 -35.021 1.00 42.69 172 SER A C 1
ATOM 1372 O O . SER A 1 172 ? -8.506 8.097 -35.208 1.00 42.69 172 SER A O 1
ATOM 1374 N N . ARG A 1 173 ? -8.647 10.322 -35.328 1.00 41.47 173 ARG A N 1
ATOM 1375 C CA . ARG A 1 173 ? -9.836 10.342 -36.207 1.00 41.47 173 ARG A CA 1
ATOM 1376 C C . ARG A 1 173 ? -9.724 11.339 -37.362 1.00 41.47 173 ARG A C 1
ATOM 1378 O O . ARG A 1 173 ? -10.722 11.878 -37.831 1.00 41.47 173 ARG A O 1
ATOM 1385 N N . TYR A 1 174 ? -8.492 11.566 -37.798 1.00 42.50 174 TYR A N 1
ATOM 1386 C CA . TYR A 1 174 ? -8.168 12.383 -38.954 1.00 42.50 174 TYR A CA 1
ATOM 1387 C C . TYR A 1 174 ? -7.287 11.546 -39.873 1.00 42.50 174 TYR A C 1
ATOM 1389 O O . TYR A 1 174 ? -6.191 11.150 -39.477 1.00 42.50 174 TYR A O 1
ATOM 1397 N N . ALA A 1 175 ? -7.795 11.243 -41.062 1.00 47.69 175 ALA A N 1
ATOM 1398 C CA . ALA A 1 175 ? -6.977 10.742 -42.153 1.00 47.69 175 ALA A CA 1
ATOM 1399 C C . ALA A 1 175 ? -6.524 11.947 -42.986 1.00 47.69 175 ALA A C 1
ATOM 1401 O O . ALA A 1 175 ? -7.293 12.891 -43.188 1.00 47.69 175 ALA A O 1
ATOM 1402 N N . LEU A 1 176 ? -5.267 11.927 -43.426 1.00 42.47 176 LEU A N 1
ATOM 1403 C CA . LEU A 1 176 ? -4.771 12.851 -44.439 1.00 42.47 176 LEU A CA 1
ATOM 1404 C C . LEU A 1 176 ? -5.223 12.303 -45.787 1.00 42.47 176 LEU A C 1
ATOM 1406 O O . LEU A 1 176 ? -4.728 11.262 -46.214 1.00 42.47 176 LEU A O 1
ATOM 1410 N N . ASP A 1 177 ? -6.176 12.977 -46.422 1.00 44.66 177 ASP A N 1
ATOM 1411 C CA . ASP A 1 177 ? -6.529 12.663 -47.801 1.00 44.66 177 ASP A CA 1
ATOM 1412 C C . ASP A 1 177 ? -5.618 13.461 -48.738 1.00 44.66 177 ASP A C 1
ATOM 1414 O O . ASP A 1 177 ? -5.373 14.656 -48.516 1.00 44.66 177 ASP A O 1
ATOM 1418 N N . THR A 1 178 ? -5.071 12.785 -49.746 1.00 42.19 178 THR A N 1
ATOM 1419 C CA . THR A 1 178 ? -4.135 13.388 -50.701 1.00 42.19 178 THR A CA 1
ATOM 1420 C C . THR A 1 178 ? -4.900 13.619 -51.990 1.00 42.19 178 THR A C 1
ATOM 1422 O O . THR A 1 178 ? -5.248 12.660 -52.677 1.00 42.19 178 THR A O 1
ATOM 1425 N N . SER A 1 179 ? -5.183 14.879 -52.330 1.00 49.78 179 SER A N 1
ATOM 1426 C CA . SER A 1 179 ? -5.764 15.161 -53.643 1.00 49.78 179 SER A CA 1
ATOM 1427 C C . SER A 1 179 ? -4.740 14.859 -54.740 1.00 49.78 179 SER A C 1
ATOM 1429 O O . SER A 1 179 ? -3.529 14.949 -54.512 1.00 49.78 179 SER A O 1
ATOM 1431 N N . SER A 1 180 ? -5.216 14.561 -55.952 1.00 51.22 180 SER A N 1
ATOM 1432 C CA . SER A 1 180 ? -4.398 14.363 -57.164 1.00 51.22 180 SER A CA 1
ATOM 1433 C C . SER A 1 180 ? -3.434 15.515 -57.477 1.00 51.22 180 SER A C 1
ATOM 1435 O O . SER A 1 180 ? -2.537 15.363 -58.301 1.00 51.22 180 SER A O 1
ATOM 1437 N N . ASP A 1 181 ? -3.597 16.645 -56.788 1.00 50.03 181 ASP A N 1
ATOM 1438 C CA . ASP A 1 181 ? -2.876 17.896 -56.995 1.00 50.03 181 ASP A CA 1
ATOM 1439 C C . ASP A 1 181 ? -1.887 18.175 -55.838 1.00 50.03 181 ASP A C 1
ATOM 1441 O O . ASP A 1 181 ? -1.335 19.270 -55.724 1.00 50.03 181 ASP A O 1
ATOM 1445 N N . GLY A 1 182 ? -1.676 17.197 -54.944 1.00 43.94 182 GLY A N 1
ATOM 1446 C CA . GLY A 1 182 ? -0.641 17.220 -53.903 1.00 43.94 182 GLY A CA 1
ATOM 1447 C C . GLY A 1 182 ? -0.954 18.071 -52.667 1.00 43.94 182 GLY A C 1
ATOM 1448 O O . GLY A 1 182 ? -0.043 18.383 -51.898 1.00 43.94 182 GLY A O 1
ATOM 1449 N N . ARG A 1 183 ? -2.215 18.466 -52.447 1.00 40.41 183 ARG A N 1
ATOM 1450 C CA . ARG A 1 183 ? -2.626 19.219 -51.248 1.00 40.41 183 ARG A CA 1
ATOM 1451 C C . ARG A 1 183 ? -3.247 18.289 -50.209 1.00 40.41 183 ARG A C 1
ATOM 1453 O O . ARG A 1 183 ? -4.126 17.493 -50.526 1.00 40.41 183 ARG A O 1
ATOM 1460 N N . TYR A 1 184 ? -2.811 18.437 -48.960 1.00 41.31 184 TYR A N 1
ATOM 1461 C CA . TYR A 1 184 ? -3.341 17.690 -47.822 1.00 41.31 184 TYR A CA 1
ATOM 1462 C C . TYR A 1 184 ? -4.529 18.424 -47.209 1.00 41.31 184 TYR A C 1
ATOM 1464 O O . TYR A 1 184 ? -4.433 19.611 -46.888 1.00 41.31 184 TYR A O 1
ATOM 1472 N N . SER A 1 185 ? -5.635 17.714 -47.005 1.00 45.25 185 SER A N 1
ATOM 1473 C CA . SER A 1 185 ? -6.780 18.229 -46.254 1.00 45.25 185 SER A CA 1
ATOM 1474 C C . SER A 1 185 ? -7.175 17.261 -45.141 1.00 45.25 185 SER A C 1
ATOM 1476 O O . SER A 1 185 ? -7.033 16.045 -45.267 1.00 45.25 185 SER A O 1
ATOM 1478 N N . VAL A 1 186 ? -7.601 17.821 -44.007 1.00 43.72 186 VAL A N 1
ATOM 1479 C CA . VAL A 1 186 ? -7.967 17.064 -42.807 1.00 43.72 186 VAL A CA 1
ATOM 1480 C C . VAL A 1 186 ? -9.464 16.784 -42.854 1.00 43.72 186 VAL A C 1
ATOM 1482 O O . VAL A 1 186 ? -10.264 17.705 -42.686 1.00 43.72 186 VAL A O 1
ATOM 1485 N N . VAL A 1 187 ? -9.847 15.523 -43.070 1.00 48.19 187 VAL A N 1
ATOM 1486 C CA . VAL A 1 187 ? -11.259 15.119 -43.154 1.00 48.19 187 VAL A CA 1
ATOM 1487 C C . VAL A 1 187 ? -11.643 14.263 -41.936 1.00 48.19 187 VAL A C 1
ATOM 1489 O O . VAL A 1 187 ? -10.888 13.359 -41.559 1.00 48.19 187 VAL A O 1
ATOM 1492 N N . PRO A 1 188 ? -12.800 14.513 -41.288 1.00 42.50 188 PRO A N 1
ATOM 1493 C CA . PRO A 1 188 ? -13.310 13.647 -40.230 1.00 42.50 188 PRO A CA 1
ATOM 1494 C C . PRO A 1 188 ? -13.708 12.281 -40.797 1.00 42.50 188 PRO A C 1
ATOM 1496 O O . PRO A 1 188 ? -14.532 12.200 -41.706 1.00 42.50 188 PRO A O 1
ATOM 1499 N N . GLN A 1 189 ? -13.180 11.198 -40.230 1.00 44.28 189 GLN A N 1
ATOM 1500 C CA . GLN A 1 189 ? -13.577 9.846 -40.626 1.00 44.28 189 GLN A CA 1
ATOM 1501 C C . GLN A 1 189 ? -15.008 9.565 -40.126 1.00 44.28 189 GLN A C 1
ATOM 1503 O O . GLN A 1 189 ? -15.247 9.475 -38.914 1.00 44.28 189 GLN A O 1
ATOM 1508 N N . SER A 1 190 ? -15.977 9.487 -41.045 1.00 42.09 190 SER A N 1
ATOM 1509 C CA . SER A 1 190 ? -17.364 9.125 -40.733 1.00 42.09 190 SER A CA 1
ATOM 1510 C C . SER A 1 190 ? -17.453 7.670 -40.249 1.00 42.09 190 SER A C 1
ATOM 1512 O O . SER A 1 190 ? -16.607 6.831 -40.558 1.00 42.09 190 SER A O 1
ATOM 1514 N N . LYS A 1 191 ? -18.455 7.389 -39.403 1.00 38.06 191 LYS A N 1
ATOM 1515 C CA . LYS A 1 191 ? -18.732 6.052 -38.845 1.00 38.06 191 LYS A CA 1
ATOM 1516 C C . LYS A 1 191 ? -18.961 5.016 -39.966 1.00 38.06 191 LYS A C 1
ATOM 1518 O O . LYS A 1 191 ? -19.430 5.400 -41.037 1.00 38.06 191 LYS A O 1
ATOM 1523 N N . PRO A 1 192 ? -18.665 3.725 -39.732 1.00 41.38 192 PRO A N 1
ATOM 1524 C CA . PRO A 1 192 ? -18.594 2.720 -40.785 1.00 41.38 192 PRO A CA 1
ATOM 1525 C C . PRO A 1 192 ? -19.983 2.157 -41.126 1.00 41.38 192 PRO A C 1
ATOM 1527 O O . PRO A 1 192 ? -20.222 0.983 -40.899 1.00 41.38 192 PRO A O 1
ATOM 1530 N N . ASP A 1 193 ? -20.884 2.971 -41.680 1.00 39.97 193 ASP A N 1
ATOM 1531 C CA . ASP A 1 193 ? -22.179 2.484 -42.206 1.00 39.97 193 ASP A CA 1
ATOM 1532 C C . ASP A 1 193 ? -22.289 2.652 -43.737 1.00 39.97 193 ASP A C 1
ATOM 1534 O O . ASP A 1 193 ? -23.350 2.488 -44.340 1.00 39.97 193 ASP A O 1
ATOM 1538 N N . SER A 1 194 ? -21.176 2.980 -44.396 1.00 39.69 194 SER A N 1
ATOM 1539 C CA . SER A 1 194 ? -21.097 3.160 -45.844 1.00 39.69 194 SER A CA 1
ATOM 1540 C C . SER A 1 194 ? -19.729 2.736 -46.363 1.00 39.69 194 SER A C 1
ATOM 1542 O O . SER A 1 194 ? -18.708 3.257 -45.913 1.00 39.69 194 SER A O 1
ATOM 1544 N N . ALA A 1 195 ? -19.711 1.804 -47.315 1.00 44.59 195 ALA A N 1
ATOM 1545 C CA . ALA A 1 195 ? -18.502 1.398 -48.020 1.00 44.59 195 ALA A CA 1
ATOM 1546 C C . ALA A 1 195 ? -18.354 2.210 -49.315 1.00 44.59 195 ALA A C 1
ATOM 1548 O O . ALA A 1 195 ? -19.333 2.448 -50.027 1.00 44.59 195 ALA A O 1
ATOM 1549 N N . PHE A 1 196 ? -17.126 2.642 -49.598 1.00 36.66 196 PHE A N 1
ATOM 1550 C CA . PHE A 1 196 ? -16.756 3.368 -50.809 1.00 36.66 196 PHE A CA 1
ATOM 1551 C C . PHE A 1 196 ? -16.103 2.376 -51.776 1.00 36.66 196 PHE A C 1
ATOM 1553 O O . PHE A 1 196 ? -15.042 1.833 -51.472 1.00 36.66 196 PHE A O 1
ATOM 1560 N N . ILE A 1 197 ? -16.757 2.092 -52.902 1.00 42.03 197 ILE A N 1
ATOM 1561 C CA . ILE A 1 197 ? -16.243 1.209 -53.960 1.00 42.03 197 ILE A CA 1
ATOM 1562 C C . ILE A 1 197 ? -16.425 1.957 -55.285 1.00 42.03 197 ILE A C 1
ATOM 1564 O O . ILE A 1 197 ? -17.497 2.507 -55.531 1.00 42.03 197 ILE A O 1
ATOM 1568 N N . ASP A 1 198 ? -15.364 2.040 -56.093 1.00 34.38 198 ASP A N 1
ATOM 1569 C CA . ASP A 1 198 ? -15.334 2.715 -57.404 1.00 34.38 198 ASP A CA 1
ATOM 1570 C C . ASP A 1 198 ? -15.928 4.138 -57.423 1.00 34.38 198 ASP A C 1
ATOM 1572 O O . ASP A 1 198 ? -16.750 4.500 -58.265 1.00 34.38 198 ASP A O 1
ATOM 1576 N N . GLY A 1 199 ? -15.505 4.985 -56.479 1.00 39.78 199 GLY A N 1
ATOM 1577 C CA . GLY A 1 199 ? -15.787 6.425 -56.529 1.00 39.78 199 GLY A CA 1
ATOM 1578 C C . GLY A 1 199 ? -17.230 6.835 -56.209 1.00 39.78 199 GLY A C 1
ATOM 1579 O O . GLY A 1 199 ? -17.590 7.994 -56.430 1.00 39.78 199 GLY A O 1
ATOM 1580 N N . ARG A 1 200 ? -18.069 5.937 -55.672 1.00 35.00 200 ARG A N 1
ATOM 1581 C CA . ARG A 1 200 ? -19.420 6.269 -55.184 1.00 35.00 200 ARG A CA 1
ATOM 1582 C C . ARG A 1 200 ? -19.677 5.769 -53.764 1.00 35.00 200 ARG A C 1
ATOM 1584 O O . ARG A 1 200 ? -19.307 4.659 -53.393 1.00 35.00 200 ARG A O 1
ATOM 1591 N N . TRP A 1 201 ? -20.391 6.592 -52.995 1.00 39.47 201 TRP A N 1
ATOM 1592 C CA . TRP A 1 201 ? -20.950 6.221 -51.695 1.00 39.47 201 TRP A CA 1
ATOM 1593 C C . TRP A 1 201 ? -22.250 5.434 -51.889 1.00 39.47 201 TRP A C 1
ATOM 1595 O O . TRP A 1 201 ? -23.184 5.936 -52.517 1.00 39.47 201 TRP A O 1
ATOM 1605 N N . ILE A 1 202 ? -22.329 4.230 -51.319 1.00 43.94 202 ILE A N 1
ATOM 1606 C CA . ILE A 1 202 ? -23.563 3.436 -51.255 1.00 43.94 202 ILE A CA 1
ATOM 1607 C C . ILE A 1 202 ? -24.007 3.388 -49.788 1.00 43.94 202 ILE A C 1
ATOM 1609 O O . ILE A 1 202 ? -23.260 2.912 -48.933 1.00 43.94 202 ILE A O 1
ATOM 1613 N N . SER A 1 203 ? -25.199 3.909 -49.482 1.00 43.97 203 SER A N 1
ATOM 1614 C CA . SER A 1 203 ? -25.792 3.830 -48.141 1.00 43.97 203 SER A CA 1
ATOM 1615 C C . SER A 1 203 ? -26.755 2.646 -48.042 1.00 43.97 203 SER A C 1
ATOM 1617 O O . SER A 1 203 ? -27.659 2.486 -48.866 1.00 43.97 203 SER A O 1
ATOM 1619 N N . GLY A 1 204 ? -26.564 1.803 -47.025 1.00 39.34 204 GLY A N 1
ATOM 1620 C CA . GLY A 1 204 ? -27.504 0.736 -46.691 1.00 39.34 204 GLY A CA 1
ATOM 1621 C C . GLY A 1 204 ? -28.733 1.314 -45.990 1.00 39.34 204 GLY A C 1
ATOM 1622 O O . GLY A 1 204 ? -28.619 1.870 -44.901 1.00 39.34 204 GLY A O 1
ATOM 1623 N N . ARG A 1 205 ? -29.917 1.202 -46.602 1.00 33.88 205 ARG A N 1
ATOM 1624 C CA . ARG A 1 205 ? -31.196 1.429 -45.913 1.00 33.88 205 ARG A CA 1
ATOM 1625 C C . ARG A 1 205 ? -31.649 0.114 -45.280 1.00 33.88 205 ARG A C 1
ATOM 1627 O O . ARG A 1 205 ? -31.939 -0.829 -46.008 1.00 33.88 205 ARG A O 1
ATOM 1634 N N . HIS A 1 206 ? -31.727 0.067 -43.953 1.00 37.59 206 HIS A N 1
ATOM 1635 C CA . HIS A 1 206 ? -32.424 -1.001 -43.234 1.00 37.59 206 HIS A CA 1
ATOM 1636 C C . HIS A 1 206 ? -33.944 -0.767 -43.297 1.00 37.59 206 HIS A C 1
ATOM 1638 O O . HIS A 1 206 ? -34.403 0.340 -43.006 1.00 37.59 206 HIS A O 1
ATOM 1644 N N . GLN A 1 207 ? -34.690 -1.798 -43.709 1.00 32.59 207 GLN A N 1
ATOM 1645 C CA . GLN A 1 207 ? -36.070 -2.041 -43.267 1.00 32.59 207 GLN A CA 1
ATOM 1646 C C . GLN A 1 207 ? -36.026 -2.857 -41.975 1.00 32.59 207 GLN A C 1
ATOM 1648 O O . GLN A 1 207 ? -35.056 -3.641 -41.829 1.00 32.59 207 GLN A O 1
#

Foldseek 3Di:
DDKDKDKDWDFDFDPDDPPGHTDTDIWIWMKIKDKDWDDPDPFKIWIWMKMWDDPPDQQDRIDTPVCVPDDTDIDTQWTWMWGHPDDFKIKIAAWAFDPPCPVPPPDGDRSHIFHWMKMKGKDADPDPVGGMDIDIDIDGDDDDPQADQDDCPHVVVVVVDDGRDRPPPPDDQWDFDAPPVGDTDTDGDDDPQWDDDPHDTDGDDDD